Protein AF-A0A2D7JSD3-F1 (afdb_monomer)

Structure (mmCIF, N/CA/C/O backbone):
data_AF-A0A2D7JSD3-F1
#
_entry.id   AF-A0A2D7JSD3-F1
#
loop_
_atom_site.group_PDB
_atom_site.id
_atom_site.type_symbol
_atom_site.label_atom_id
_atom_site.label_alt_id
_atom_site.label_comp_id
_atom_site.label_asym_id
_atom_site.label_entity_id
_atom_site.label_seq_id
_atom_site.pdbx_PDB_ins_code
_atom_site.Cartn_x
_atom_site.Cartn_y
_atom_site.Cartn_z
_atom_site.occupancy
_atom_site.B_iso_or_equiv
_atom_site.auth_seq_id
_atom_site.auth_comp_id
_atom_site.auth_asym_id
_atom_site.auth_atom_id
_atom_site.pdbx_PDB_model_num
ATOM 1 N N . MET A 1 1 ? -10.034 17.250 -8.453 1.00 43.53 1 MET A N 1
ATOM 2 C CA . MET A 1 1 ? -9.186 16.052 -8.281 1.00 43.53 1 MET A CA 1
ATOM 3 C C . MET A 1 1 ? -8.333 15.918 -9.531 1.00 43.53 1 MET A C 1
ATOM 5 O O . MET A 1 1 ? -8.899 15.863 -10.612 1.00 43.53 1 MET A O 1
ATOM 9 N N . LEU A 1 2 ? -7.003 15.992 -9.414 1.00 43.66 2 LEU A N 1
ATOM 10 C CA . LEU A 1 2 ? -6.105 15.757 -10.551 1.00 43.66 2 LEU A CA 1
ATOM 11 C C . LEU A 1 2 ? -6.307 14.322 -11.039 1.00 43.66 2 LEU A C 1
ATOM 13 O O . LEU A 1 2 ? -6.294 13.400 -10.224 1.00 43.66 2 LEU A O 1
ATOM 17 N N . ASN A 1 3 ? -6.520 14.147 -12.343 1.00 60.91 3 ASN A N 1
ATOM 18 C CA . ASN A 1 3 ? -6.671 12.826 -12.935 1.00 60.91 3 ASN A CA 1
ATOM 19 C C . ASN A 1 3 ? -5.301 12.133 -12.919 1.00 60.91 3 ASN A C 1
ATOM 21 O O . ASN A 1 3 ? -4.476 12.339 -13.808 1.00 60.91 3 ASN A O 1
ATOM 25 N N . LYS A 1 4 ? -5.021 11.392 -11.840 1.00 58.91 4 LYS A N 1
ATOM 26 C CA . LYS A 1 4 ? -3.715 10.769 -11.573 1.00 58.91 4 LYS A CA 1
ATOM 27 C C . LYS A 1 4 ? -3.280 9.836 -12.713 1.00 58.91 4 LYS A C 1
ATOM 29 O O . LYS A 1 4 ? -2.088 9.745 -12.991 1.00 58.91 4 LYS A O 1
ATOM 34 N N . SER A 1 5 ? -4.234 9.222 -13.417 1.00 58.22 5 SER A N 1
ATOM 35 C CA . SER A 1 5 ? -3.979 8.368 -14.585 1.00 58.22 5 SER A CA 1
ATOM 36 C C . SER A 1 5 ? -3.452 9.142 -15.800 1.00 58.22 5 SER A C 1
ATOM 38 O O . SER A 1 5 ? -2.608 8.629 -16.531 1.00 58.22 5 SER A O 1
ATOM 40 N N . ALA A 1 6 ? -3.875 10.396 -15.991 1.00 63.81 6 ALA A N 1
ATOM 41 C CA . ALA A 1 6 ? -3.411 11.231 -17.099 1.00 63.81 6 ALA A CA 1
ATOM 42 C C . ALA A 1 6 ? -1.939 11.636 -16.922 1.00 63.81 6 ALA A C 1
ATOM 44 O O . ALA A 1 6 ? -1.141 11.475 -17.842 1.00 63.81 6 ALA A O 1
ATOM 45 N N . LEU A 1 7 ? -1.559 12.058 -15.710 1.00 64.38 7 LEU A N 1
ATOM 46 C CA . LEU A 1 7 ? -0.163 12.372 -15.368 1.00 64.38 7 LEU A CA 1
ATOM 47 C C . LEU A 1 7 ? 0.757 11.154 -15.513 1.00 64.38 7 LEU A C 1
ATOM 49 O O . LEU A 1 7 ? 1.902 11.275 -15.943 1.00 64.38 7 LEU A O 1
ATOM 53 N N . PHE A 1 8 ? 0.245 9.972 -15.167 1.00 63.69 8 PHE A N 1
ATOM 54 C CA . PHE A 1 8 ? 0.965 8.716 -15.331 1.00 63.69 8 PHE A CA 1
ATOM 55 C C . PHE A 1 8 ? 1.190 8.392 -16.814 1.00 63.69 8 PHE A C 1
ATOM 57 O O . PHE A 1 8 ? 2.322 8.135 -17.217 1.00 63.69 8 PHE A O 1
ATOM 64 N N . SER A 1 9 ? 0.143 8.459 -17.643 1.00 65.44 9 SER A N 1
ATOM 65 C CA . SER A 1 9 ? 0.249 8.213 -19.090 1.00 65.44 9 SER A CA 1
ATOM 66 C C . SER A 1 9 ? 1.252 9.163 -19.757 1.00 65.44 9 SER A C 1
ATOM 68 O O . SER A 1 9 ? 2.073 8.726 -20.566 1.00 65.44 9 SER A O 1
ATOM 70 N N . GLU A 1 10 ? 1.249 10.445 -19.378 1.00 71.19 10 GLU A N 1
ATOM 71 C CA . GLU A 1 10 ? 2.191 11.440 -19.906 1.00 71.19 10 GLU A CA 1
ATOM 72 C C . GLU A 1 10 ? 3.646 11.135 -19.530 1.00 71.19 10 GLU A C 1
ATOM 74 O O . GLU A 1 10 ? 4.505 11.122 -20.414 1.00 71.19 10 GLU A O 1
ATOM 79 N N . TYR A 1 11 ? 3.924 10.800 -18.264 1.00 70.88 11 TYR A N 1
ATOM 80 C CA . TYR A 1 11 ? 5.277 10.458 -17.810 1.00 70.88 11 TYR A CA 1
ATOM 81 C C . TYR A 1 11 ? 5.876 9.286 -18.604 1.00 70.88 11 TYR A C 1
ATOM 83 O O . TYR A 1 11 ? 7.005 9.367 -19.096 1.00 70.88 11 TYR A O 1
ATOM 91 N N . PHE A 1 12 ? 5.102 8.215 -18.800 1.00 68.81 12 PHE A N 1
ATOM 92 C CA . PHE A 1 12 ? 5.558 7.049 -19.561 1.00 68.81 12 PHE A CA 1
ATOM 93 C C . PHE A 1 12 ? 5.738 7.337 -21.048 1.00 68.81 12 PHE A C 1
ATOM 95 O O . PHE A 1 12 ? 6.718 6.881 -21.647 1.00 68.81 12 PHE A O 1
ATOM 102 N N . LYS A 1 13 ? 4.827 8.113 -21.646 1.00 69.94 13 LYS A N 1
ATOM 103 C CA . LYS A 1 13 ? 4.928 8.517 -23.054 1.00 69.94 13 LYS A CA 1
ATOM 104 C C . LYS A 1 13 ? 6.190 9.348 -23.295 1.00 69.94 13 LYS A C 1
ATOM 106 O O . LYS A 1 13 ? 6.911 9.091 -24.264 1.00 69.94 13 LYS A O 1
ATOM 111 N N . GLU A 1 14 ? 6.508 10.289 -22.407 1.00 75.94 14 GLU A N 1
ATOM 112 C CA . GLU A 1 14 ? 7.719 11.107 -22.510 1.00 75.94 14 GLU A CA 1
ATOM 113 C C . GLU A 1 14 ? 9.000 10.293 -22.291 1.00 75.94 14 GLU A C 1
ATOM 115 O O . GLU A 1 14 ? 9.934 10.371 -23.098 1.00 75.94 14 GLU A O 1
ATOM 120 N N . GLU A 1 15 ? 9.048 9.459 -21.251 1.00 73.50 15 GLU A N 1
ATOM 121 C CA . GLU A 1 15 ? 10.238 8.669 -20.928 1.00 73.50 15 GLU A CA 1
ATOM 122 C C . GLU A 1 15 ? 10.545 7.623 -22.016 1.00 73.50 15 GLU A C 1
ATOM 124 O O . GLU A 1 15 ? 11.700 7.461 -22.440 1.00 73.50 15 GLU A O 1
ATOM 129 N N . TYR A 1 16 ? 9.509 6.976 -22.562 1.00 70.88 16 TYR A N 1
ATOM 130 C CA . TYR A 1 16 ? 9.648 6.076 -23.706 1.00 70.88 16 TYR A CA 1
ATOM 131 C C . TYR A 1 16 ? 10.146 6.820 -24.947 1.00 70.88 16 TYR A C 1
ATOM 133 O O . TYR A 1 16 ? 11.064 6.345 -25.626 1.00 70.88 16 TYR A O 1
ATOM 141 N N . ALA A 1 17 ? 9.589 7.998 -25.243 1.00 76.31 17 ALA A N 1
ATOM 142 C CA . ALA A 1 17 ? 9.997 8.791 -26.395 1.00 76.31 17 ALA A CA 1
ATOM 143 C C . ALA A 1 17 ? 11.479 9.184 -26.313 1.00 76.31 17 ALA A C 1
ATOM 145 O O . ALA A 1 17 ? 12.204 9.059 -27.306 1.00 76.31 17 ALA A O 1
ATOM 146 N N . VAL A 1 18 ? 11.966 9.586 -25.136 1.00 78.81 18 VAL A N 1
ATOM 147 C CA . VAL A 1 18 ? 13.380 9.931 -24.922 1.00 78.81 18 VAL A CA 1
ATOM 148 C C . VAL A 1 18 ? 14.283 8.711 -25.123 1.00 78.81 18 VAL A C 1
ATOM 150 O O . VAL A 1 18 ? 15.229 8.771 -25.917 1.00 78.81 18 VAL A O 1
ATOM 153 N N . LEU A 1 19 ? 13.966 7.577 -24.490 1.00 77.25 19 LEU A N 1
ATOM 154 C CA . LEU A 1 19 ? 14.750 6.340 -24.609 1.00 77.25 19 LEU A CA 1
ATOM 155 C C . LEU A 1 19 ? 14.738 5.761 -26.033 1.00 77.25 19 LEU A C 1
ATOM 157 O O . LEU A 1 19 ? 15.740 5.194 -26.483 1.00 77.25 19 LEU A O 1
ATOM 161 N N . SER A 1 20 ? 13.619 5.901 -26.743 1.00 78.62 20 SER A N 1
ATOM 162 C CA . SER A 1 20 ? 13.437 5.500 -28.140 1.00 78.62 20 SER A CA 1
ATOM 163 C C . SER A 1 20 ? 14.275 6.360 -29.087 1.00 78.62 20 SER A C 1
ATOM 165 O O . SER A 1 20 ? 15.010 5.825 -29.922 1.00 78.62 20 SER A O 1
ATOM 167 N N . ARG A 1 21 ? 14.241 7.689 -28.922 1.00 83.69 21 ARG A N 1
ATOM 168 C CA . ARG A 1 21 ? 15.051 8.631 -29.715 1.00 83.69 21 ARG A CA 1
ATOM 169 C C . ARG A 1 21 ? 16.542 8.391 -29.503 1.00 83.69 21 ARG A C 1
ATOM 171 O O . ARG A 1 21 ? 17.277 8.300 -30.483 1.00 83.69 21 ARG A O 1
ATOM 178 N N . TRP A 1 22 ? 16.965 8.186 -28.255 1.00 80.94 22 TRP A N 1
ATOM 179 C CA . TRP A 1 22 ? 18.345 7.824 -27.923 1.00 80.94 22 TRP A CA 1
ATOM 180 C C . TRP A 1 22 ? 18.776 6.502 -28.562 1.00 80.94 22 TRP A C 1
ATOM 182 O O . TRP A 1 22 ? 19.843 6.445 -29.165 1.00 80.94 22 TRP A O 1
ATOM 192 N N . LYS A 1 23 ? 17.935 5.456 -28.515 1.00 81.88 23 LYS A N 1
ATOM 193 C CA . LYS A 1 23 ? 18.219 4.166 -29.173 1.00 81.88 23 LYS A CA 1
ATOM 194 C C . LYS A 1 23 ? 18.452 4.337 -30.670 1.00 81.88 23 LYS A C 1
ATOM 196 O O . LY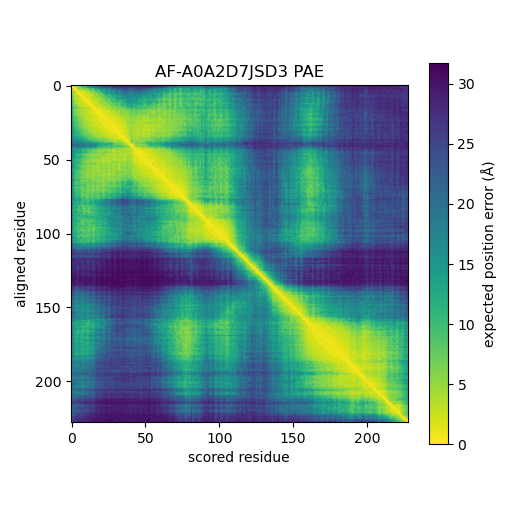S A 1 23 ? 19.433 3.830 -31.201 1.00 81.88 23 LYS A O 1
ATOM 201 N N . LYS A 1 24 ? 17.539 5.037 -31.349 1.00 86.25 24 LYS A N 1
ATOM 202 C CA . LYS A 1 24 ? 17.618 5.258 -32.798 1.00 86.25 24 LYS A CA 1
ATOM 203 C C . LYS A 1 24 ? 18.876 6.048 -33.155 1.00 86.25 24 LYS A C 1
ATOM 205 O O . LYS A 1 24 ? 19.604 5.635 -34.050 1.00 86.25 24 LYS A O 1
ATOM 210 N N . ALA A 1 25 ? 19.170 7.117 -32.413 1.00 85.75 25 ALA A N 1
ATOM 211 C CA . ALA A 1 25 ? 20.371 7.921 -32.616 1.00 85.75 25 ALA A CA 1
ATOM 212 C C . ALA A 1 25 ? 21.655 7.097 -32.435 1.00 85.75 25 ALA A C 1
ATOM 214 O O . ALA A 1 25 ? 22.537 7.159 -33.288 1.00 85.75 25 ALA A O 1
ATOM 215 N N . ASN A 1 26 ? 21.737 6.280 -31.381 1.00 85.56 26 ASN A N 1
ATOM 216 C CA . ASN A 1 26 ? 22.929 5.484 -31.085 1.00 85.56 26 ASN A CA 1
ATOM 217 C C . ASN A 1 26 ? 23.151 4.357 -32.113 1.00 85.56 26 ASN A C 1
ATOM 219 O O . ASN A 1 26 ? 24.283 4.105 -32.512 1.00 85.56 26 ASN A O 1
ATOM 223 N N . ILE A 1 27 ? 22.074 3.734 -32.616 1.00 86.81 27 ILE A N 1
ATOM 224 C CA . ILE A 1 27 ? 22.143 2.744 -33.708 1.00 86.81 27 ILE A CA 1
ATOM 225 C C . ILE A 1 27 ? 22.651 3.391 -35.002 1.00 86.81 27 ILE A C 1
ATOM 227 O O . ILE A 1 27 ? 23.536 2.841 -35.654 1.00 86.81 27 ILE A O 1
ATOM 231 N N . ILE A 1 28 ? 22.129 4.567 -35.365 1.00 89.00 28 ILE A N 1
ATOM 232 C CA . ILE A 1 28 ? 22.564 5.297 -36.566 1.00 89.00 28 ILE A CA 1
ATOM 233 C C . ILE A 1 28 ? 24.050 5.674 -36.457 1.00 89.00 28 ILE A C 1
ATOM 235 O O . ILE A 1 28 ? 24.810 5.489 -37.408 1.00 89.00 28 ILE A O 1
ATOM 239 N N . LEU A 1 29 ? 24.482 6.143 -35.284 1.00 85.94 29 LEU A N 1
ATOM 240 C CA . LEU A 1 29 ? 25.879 6.475 -34.997 1.00 85.94 29 LEU A CA 1
ATOM 241 C C . LEU A 1 29 ? 26.802 5.253 -35.083 1.00 85.94 29 LEU A C 1
ATOM 243 O O . LEU A 1 29 ? 27.862 5.331 -35.702 1.00 85.94 29 LEU A O 1
ATOM 247 N N . ALA A 1 30 ? 26.387 4.115 -34.524 1.00 85.06 30 ALA A N 1
ATOM 248 C CA . ALA A 1 30 ? 27.149 2.872 -34.594 1.00 85.06 30 ALA A CA 1
ATOM 249 C C . ALA A 1 30 ? 27.321 2.392 -36.044 1.00 85.06 30 ALA A C 1
ATOM 251 O O . ALA A 1 30 ? 28.435 2.073 -36.453 1.00 85.06 30 ALA A O 1
ATOM 252 N N . ILE A 1 31 ? 26.253 2.414 -36.850 1.00 87.38 31 ILE A N 1
ATOM 253 C CA . ILE A 1 31 ? 26.310 2.039 -38.274 1.00 87.38 31 ILE A CA 1
ATOM 254 C C . ILE A 1 31 ? 27.248 2.976 -39.053 1.00 87.38 31 ILE A C 1
ATOM 256 O O . ILE A 1 31 ? 28.038 2.511 -39.877 1.00 87.38 31 ILE A O 1
ATOM 260 N N . SER A 1 32 ? 27.205 4.281 -38.765 1.00 85.19 32 SER A N 1
ATOM 261 C CA . SER A 1 32 ? 28.095 5.277 -39.375 1.00 85.19 32 SER A CA 1
ATOM 262 C C . SER A 1 32 ? 29.572 4.985 -39.083 1.00 85.19 32 SER A C 1
ATOM 264 O O . SER A 1 32 ? 30.390 4.924 -40.001 1.00 85.19 32 SER A O 1
ATOM 266 N N . PHE A 1 33 ? 29.920 4.708 -37.822 1.00 84.06 33 PHE A N 1
ATOM 267 C CA . PHE A 1 33 ? 31.307 4.424 -37.444 1.00 84.06 33 PHE A CA 1
ATOM 268 C C . PHE A 1 33 ? 31.813 3.063 -37.927 1.00 84.06 33 PHE A C 1
ATOM 270 O O . PHE A 1 33 ? 32.978 2.956 -38.308 1.00 84.06 33 PHE A O 1
ATOM 277 N N . VAL A 1 34 ? 30.949 2.047 -37.993 1.00 83.75 34 VAL A N 1
ATOM 278 C CA . VAL A 1 34 ? 31.284 0.760 -38.627 1.00 83.75 34 VAL A CA 1
ATOM 279 C C . VAL A 1 34 ? 31.565 0.950 -40.119 1.00 83.75 34 VAL A C 1
ATOM 281 O O . VAL A 1 34 ? 32.524 0.387 -40.638 1.00 83.75 34 VAL A O 1
ATOM 284 N N . SER A 1 35 ? 30.788 1.796 -40.800 1.00 82.62 35 SER A N 1
ATOM 285 C CA . SER A 1 35 ? 31.007 2.110 -42.218 1.00 82.62 35 SER A CA 1
ATOM 286 C C . SER A 1 35 ? 32.315 2.882 -42.439 1.00 82.62 35 SER A C 1
ATOM 288 O O . SER A 1 35 ? 33.038 2.613 -43.395 1.00 82.62 35 SER A O 1
ATOM 290 N N . ALA A 1 36 ? 32.668 3.796 -41.529 1.00 78.62 36 ALA A N 1
ATOM 291 C CA . ALA A 1 36 ? 33.940 4.521 -41.565 1.00 78.62 36 ALA A CA 1
ATOM 292 C C . ALA A 1 36 ? 35.162 3.610 -41.330 1.00 78.62 36 ALA A C 1
ATOM 294 O O . ALA A 1 36 ? 36.223 3.869 -41.893 1.00 78.62 36 ALA A O 1
ATOM 295 N N . ALA A 1 37 ? 35.016 2.523 -40.563 1.00 76.69 37 ALA A N 1
ATOM 296 C CA . ALA A 1 37 ? 36.084 1.545 -40.320 1.00 76.69 37 ALA A CA 1
ATOM 297 C C . ALA A 1 37 ? 36.508 0.764 -41.580 1.00 76.69 37 ALA A C 1
ATOM 299 O O . ALA A 1 37 ? 37.582 0.169 -41.607 1.00 76.69 37 ALA A O 1
ATOM 300 N N . ILE A 1 38 ? 35.679 0.762 -42.630 1.00 80.00 38 ILE A N 1
ATOM 301 C CA . ILE A 1 38 ? 35.995 0.120 -43.916 1.00 80.00 38 ILE A CA 1
ATOM 302 C C . ILE A 1 38 ? 37.091 0.908 -44.659 1.00 80.00 38 ILE A C 1
ATOM 304 O O . ILE A 1 38 ? 37.872 0.335 -45.420 1.00 80.00 38 ILE A O 1
ATOM 308 N N . PHE A 1 39 ? 37.203 2.217 -44.409 1.00 81.19 39 PHE A N 1
ATOM 309 C CA . PHE A 1 39 ? 38.233 3.071 -44.990 1.00 81.19 39 PHE A CA 1
ATOM 310 C C . PHE A 1 39 ? 39.474 3.095 -44.085 1.00 81.19 39 PHE A C 1
ATOM 312 O O . PHE A 1 39 ? 39.477 3.730 -43.033 1.00 81.19 39 PHE A O 1
ATOM 319 N N . GLN A 1 40 ? 40.561 2.440 -44.517 1.00 67.00 40 GLN A N 1
ATOM 320 C CA . GLN A 1 40 ? 41.807 2.276 -43.740 1.00 67.00 40 GLN A CA 1
ATOM 321 C C . GLN A 1 40 ? 42.406 3.583 -43.184 1.00 67.00 40 GLN A C 1
ATOM 323 O O . GLN A 1 40 ? 43.082 3.559 -42.156 1.00 67.00 40 GLN A O 1
ATOM 328 N N . SER A 1 41 ? 42.151 4.727 -43.823 1.00 74.94 41 SER A N 1
ATOM 329 C CA . SER A 1 41 ? 42.609 6.046 -43.369 1.00 74.94 41 SER A CA 1
ATOM 330 C C . SER A 1 41 ? 41.862 6.582 -42.139 1.00 74.94 41 SER A C 1
ATOM 332 O O . SER A 1 41 ? 42.331 7.529 -41.512 1.00 74.94 41 SER A O 1
ATOM 334 N N . MET A 1 42 ? 40.720 5.992 -41.770 1.00 74.44 42 MET A N 1
ATOM 335 C CA . MET A 1 42 ? 39.814 6.497 -40.729 1.00 74.44 42 MET A CA 1
ATOM 336 C C . MET A 1 42 ? 39.697 5.580 -39.500 1.00 74.44 42 MET A C 1
ATOM 338 O O . MET A 1 42 ? 38.851 5.813 -38.635 1.00 74.44 42 MET A O 1
ATOM 342 N N . ASN A 1 43 ? 40.575 4.580 -39.365 1.00 78.31 43 ASN A N 1
ATOM 343 C CA . ASN A 1 43 ? 40.510 3.573 -38.296 1.00 78.31 43 ASN A CA 1
ATOM 344 C C . ASN A 1 43 ? 40.487 4.165 -36.873 1.00 78.31 43 ASN A C 1
ATOM 346 O O . ASN A 1 43 ? 39.704 3.716 -36.041 1.00 78.31 43 ASN A O 1
ATOM 350 N N . LEU A 1 44 ? 41.289 5.199 -36.583 1.00 82.38 44 LEU A N 1
ATOM 351 C CA . LEU A 1 44 ? 41.302 5.831 -35.252 1.00 82.38 44 LEU A CA 1
ATOM 352 C C . LEU A 1 44 ? 39.972 6.522 -34.921 1.00 82.38 44 LEU A C 1
ATOM 354 O O . LEU A 1 44 ? 39.470 6.400 -33.805 1.00 82.38 44 LEU A O 1
ATOM 358 N N . VAL A 1 45 ? 39.376 7.207 -35.899 1.00 83.44 45 VAL A N 1
ATOM 359 C CA . VAL A 1 45 ? 38.081 7.885 -35.739 1.00 83.44 45 VAL A CA 1
ATOM 360 C C . VAL A 1 45 ? 36.965 6.860 -35.537 1.00 83.44 45 VAL A C 1
ATOM 362 O O . VAL A 1 45 ? 36.111 7.046 -34.672 1.00 83.44 45 VAL A O 1
ATOM 365 N N . ALA A 1 46 ? 37.006 5.749 -36.277 1.00 81.06 46 ALA A N 1
ATOM 366 C CA . ALA A 1 46 ? 36.041 4.665 -36.138 1.00 81.06 46 ALA A CA 1
ATOM 367 C C . ALA A 1 46 ? 36.112 3.977 -34.762 1.00 81.06 46 ALA A C 1
ATOM 369 O O . ALA A 1 46 ? 35.074 3.733 -34.146 1.00 81.06 46 ALA A O 1
ATOM 370 N N . VAL A 1 47 ? 37.319 3.722 -34.238 1.00 84.12 47 VAL A N 1
ATOM 371 C CA . VAL A 1 47 ? 37.510 3.120 -32.905 1.00 84.12 47 VAL A CA 1
ATOM 372 C C . VAL A 1 47 ? 37.005 4.047 -31.795 1.00 84.12 47 VAL A C 1
ATOM 374 O O . VAL A 1 47 ? 36.270 3.601 -30.915 1.00 84.12 47 VAL A O 1
ATOM 377 N N . ILE A 1 48 ? 37.338 5.342 -31.849 1.00 86.38 48 ILE A N 1
ATOM 378 C CA . ILE A 1 48 ? 36.853 6.332 -30.871 1.00 86.38 48 ILE A CA 1
ATOM 379 C C . ILE A 1 48 ? 35.324 6.444 -30.933 1.00 86.38 48 ILE A C 1
ATOM 381 O O . ILE A 1 48 ? 34.659 6.466 -29.897 1.00 86.38 48 ILE A O 1
ATOM 385 N N . GLY A 1 49 ? 34.755 6.459 -32.139 1.00 85.06 49 GLY A N 1
ATOM 386 C CA . GLY A 1 49 ? 33.313 6.491 -32.349 1.00 85.06 49 GLY A CA 1
ATOM 387 C C . GLY A 1 49 ? 32.586 5.280 -31.763 1.00 85.06 49 GLY A C 1
ATOM 388 O O . GLY A 1 49 ? 31.590 5.438 -31.056 1.00 85.06 49 GLY A O 1
ATOM 389 N N . LEU A 1 50 ? 33.118 4.073 -31.972 1.00 83.19 50 LEU A N 1
ATOM 390 C CA . LEU A 1 50 ? 32.573 2.852 -31.376 1.00 83.19 50 LEU A CA 1
ATOM 391 C C . LEU A 1 50 ? 32.632 2.882 -29.842 1.00 83.19 50 LEU A C 1
ATOM 393 O O . LEU A 1 50 ? 31.639 2.548 -29.192 1.00 83.19 50 LEU A O 1
ATOM 397 N N . LEU A 1 51 ? 33.732 3.360 -29.250 1.00 86.88 51 LEU A N 1
ATOM 398 C CA . LEU A 1 51 ? 33.834 3.532 -27.795 1.00 86.88 51 LEU A CA 1
ATOM 399 C C . LEU A 1 51 ? 32.788 4.517 -27.252 1.00 86.88 51 LEU A C 1
ATOM 401 O O . LEU A 1 51 ? 32.162 4.235 -26.229 1.00 86.88 51 LEU A O 1
ATOM 405 N N . LEU A 1 52 ? 32.537 5.628 -27.953 1.00 86.88 52 LEU A N 1
ATOM 406 C CA . LEU A 1 52 ? 31.497 6.594 -27.582 1.00 86.88 52 LEU A CA 1
ATOM 407 C C . LEU A 1 52 ? 30.090 5.982 -27.645 1.00 86.88 52 LEU A C 1
ATOM 409 O O . LEU A 1 52 ? 29.299 6.186 -26.724 1.00 86.88 52 LEU A O 1
ATOM 413 N N . THR A 1 53 ? 29.782 5.181 -28.672 1.00 86.12 53 THR A N 1
ATOM 414 C CA . THR A 1 53 ? 28.482 4.483 -28.755 1.00 86.12 53 THR A CA 1
ATOM 415 C C . THR A 1 53 ? 28.304 3.444 -27.645 1.00 86.12 53 THR A C 1
ATOM 417 O O . THR A 1 53 ? 27.221 3.347 -27.057 1.00 86.12 53 THR A O 1
ATOM 420 N N . GLY A 1 54 ? 29.377 2.724 -27.291 1.00 84.38 54 GLY A N 1
ATOM 421 C CA . GLY A 1 54 ? 29.396 1.784 -26.171 1.00 84.38 54 GLY A CA 1
ATOM 422 C C . GLY A 1 54 ? 29.189 2.477 -24.823 1.00 84.38 54 GLY A C 1
ATOM 423 O O . GLY A 1 54 ? 28.392 2.017 -24.003 1.00 84.38 54 GLY A O 1
ATOM 424 N N . PHE A 1 55 ? 29.831 3.630 -24.616 1.00 87.00 55 PHE A N 1
ATOM 425 C CA . PHE A 1 55 ? 29.616 4.463 -23.433 1.00 87.00 55 PHE A CA 1
ATOM 426 C C . PHE A 1 55 ? 28.174 4.994 -23.364 1.00 87.00 55 PHE A C 1
ATOM 428 O O . PHE A 1 55 ? 27.552 4.960 -22.301 1.00 87.00 55 PHE A O 1
ATOM 435 N N . GLY A 1 56 ? 27.602 5.399 -24.503 1.00 85.19 56 GLY A N 1
ATOM 436 C CA . GLY A 1 56 ? 26.197 5.795 -24.615 1.00 85.19 56 GLY A CA 1
ATOM 437 C C . GLY A 1 56 ? 25.222 4.676 -24.227 1.00 85.19 56 GLY A C 1
ATOM 438 O O . GLY A 1 56 ? 24.290 4.915 -23.458 1.00 85.19 56 GLY A O 1
ATOM 439 N N . GLU A 1 57 ? 25.459 3.437 -24.675 1.00 83.38 57 GLU A N 1
ATOM 440 C CA . GLU A 1 57 ? 24.641 2.281 -24.268 1.00 83.38 57 GLU A CA 1
ATOM 441 C C . GLU A 1 57 ? 24.787 1.960 -22.776 1.00 83.38 57 GLU A C 1
ATOM 443 O O . GLU A 1 57 ? 23.796 1.648 -22.112 1.00 83.38 57 GLU A O 1
ATOM 448 N N . MET A 1 58 ? 25.994 2.069 -22.217 1.00 86.19 58 MET A N 1
ATOM 449 C CA . MET A 1 58 ? 26.211 1.892 -20.780 1.00 86.19 58 MET A CA 1
ATOM 450 C C . MET A 1 58 ? 25.427 2.931 -19.969 1.00 86.19 58 MET A C 1
ATOM 452 O O . MET A 1 58 ? 24.755 2.584 -18.993 1.00 86.19 58 MET A O 1
ATOM 456 N N . TRP A 1 59 ? 25.455 4.195 -20.393 1.00 84.50 59 TRP A N 1
ATOM 457 C CA . TRP A 1 59 ? 24.734 5.261 -19.706 1.00 84.50 59 TRP A CA 1
ATOM 458 C C . TRP A 1 59 ? 23.218 5.078 -19.803 1.00 84.50 59 TRP A C 1
ATOM 460 O O . TRP A 1 59 ? 22.506 5.225 -18.808 1.00 84.50 59 TRP A O 1
ATOM 470 N N . ARG A 1 60 ? 22.729 4.635 -20.964 1.00 82.19 60 ARG A N 1
ATOM 471 C CA . ARG A 1 60 ? 21.325 4.281 -21.179 1.00 82.19 60 ARG A CA 1
ATOM 472 C C . ARG A 1 60 ? 20.868 3.114 -20.303 1.00 82.19 60 ARG A C 1
ATOM 474 O O . ARG A 1 60 ? 19.779 3.179 -19.737 1.00 82.19 60 ARG A O 1
ATOM 481 N N . ARG A 1 61 ? 21.681 2.058 -20.168 1.00 82.00 61 ARG A N 1
ATOM 482 C CA . ARG A 1 61 ? 21.391 0.926 -19.266 1.00 82.00 61 ARG A CA 1
ATOM 483 C C . ARG A 1 61 ? 21.276 1.392 -17.819 1.00 82.00 61 ARG A C 1
ATOM 485 O O . ARG A 1 61 ? 20.318 1.024 -17.146 1.00 82.00 61 ARG A O 1
ATOM 492 N N . LYS A 1 62 ? 22.204 2.245 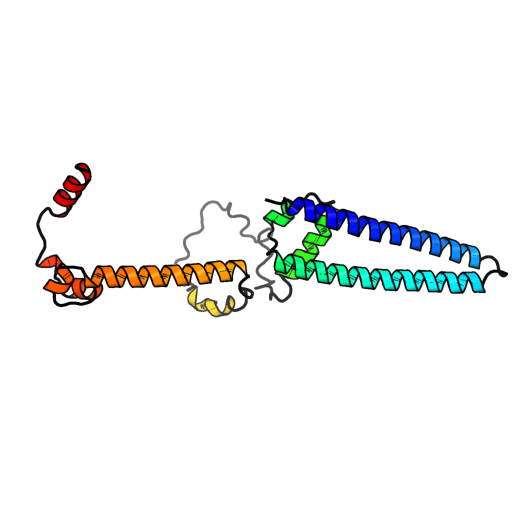-17.374 1.00 84.94 62 LYS A N 1
ATOM 493 C CA . LYS A 1 62 ? 22.160 2.837 -16.033 1.00 84.94 62 LYS A CA 1
ATOM 494 C C . LYS A 1 62 ? 20.893 3.668 -15.833 1.00 84.94 62 LYS A C 1
ATOM 496 O O . LYS A 1 62 ? 20.198 3.467 -14.848 1.00 84.94 62 LYS A O 1
ATOM 501 N N . HIS A 1 63 ? 20.559 4.537 -16.788 1.00 81.75 63 HIS A N 1
ATOM 502 C CA . HIS A 1 63 ? 19.348 5.354 -16.720 1.00 81.75 63 HIS A CA 1
ATOM 503 C C . HIS A 1 63 ? 18.082 4.494 -16.643 1.00 81.75 63 HIS A C 1
ATOM 505 O O . HIS A 1 63 ? 17.247 4.727 -15.778 1.00 81.75 63 HIS A O 1
ATOM 511 N N . ARG A 1 64 ? 17.994 3.435 -17.461 1.00 77.19 64 ARG A N 1
ATOM 512 C CA . ARG A 1 64 ? 16.886 2.471 -17.420 1.00 77.19 64 ARG A CA 1
ATOM 513 C C . ARG A 1 64 ? 16.754 1.799 -16.050 1.00 77.19 64 ARG A C 1
ATOM 515 O O . ARG A 1 64 ? 15.641 1.713 -15.550 1.00 77.19 64 ARG A O 1
ATOM 522 N N . SER A 1 65 ? 17.862 1.374 -15.442 1.00 75.75 65 SER A N 1
ATOM 523 C CA . SER A 1 65 ? 17.858 0.790 -14.090 1.00 75.75 65 SER A CA 1
ATOM 524 C C . SER A 1 65 ? 17.323 1.780 -13.055 1.00 75.75 65 SER A C 1
ATOM 526 O O . SER A 1 65 ? 16.437 1.453 -12.275 1.00 75.75 65 SER A O 1
ATOM 528 N N . THR A 1 66 ? 17.803 3.025 -13.087 1.00 77.56 66 THR A N 1
ATOM 529 C CA . THR A 1 66 ? 17.361 4.067 -12.150 1.00 77.56 66 THR A CA 1
ATOM 530 C C . THR A 1 66 ? 15.894 4.455 -12.356 1.00 77.56 66 THR A C 1
ATOM 532 O O . THR A 1 66 ? 15.213 4.821 -11.401 1.00 77.56 66 THR A O 1
ATOM 535 N N . SER A 1 67 ? 15.387 4.412 -13.588 1.00 74.69 67 SER A N 1
ATOM 536 C CA . SER A 1 67 ? 13.962 4.619 -13.867 1.00 74.69 67 SER A CA 1
ATOM 537 C C . SER A 1 67 ? 13.109 3.452 -13.375 1.00 74.69 67 SER A C 1
ATOM 539 O O . SER A 1 67 ? 12.063 3.684 -12.784 1.00 74.69 67 SER A O 1
ATOM 541 N N . GLN A 1 68 ? 13.578 2.207 -13.519 1.00 73.50 68 GLN A N 1
ATOM 542 C CA . GLN A 1 68 ? 12.893 1.031 -12.967 1.00 73.50 68 GLN A CA 1
ATOM 543 C C . GLN A 1 68 ? 12.814 1.079 -11.438 1.00 73.50 68 GLN A C 1
ATOM 545 O O . GLN A 1 68 ? 11.748 0.846 -10.881 1.00 73.50 68 GLN A O 1
ATOM 550 N N . GLU A 1 69 ? 13.900 1.443 -10.755 1.00 75.31 69 GLU A N 1
ATOM 551 C CA . GLU A 1 69 ? 13.895 1.615 -9.296 1.00 75.31 69 GLU A CA 1
ATOM 552 C C . GLU A 1 69 ? 12.926 2.712 -8.842 1.00 75.31 69 GLU A C 1
ATOM 554 O O . GLU A 1 69 ? 12.219 2.548 -7.849 1.00 75.31 69 GLU A O 1
ATOM 559 N N . ARG A 1 70 ? 12.876 3.834 -9.570 1.00 76.31 70 ARG A N 1
ATOM 560 C CA .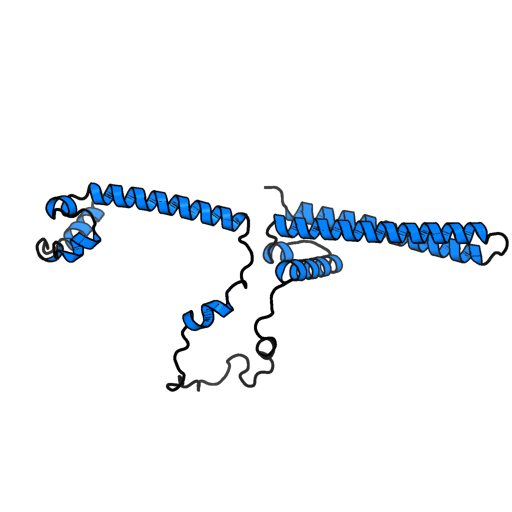 ARG A 1 70 ? 11.929 4.919 -9.285 1.00 76.31 70 ARG A CA 1
ATOM 561 C C . ARG A 1 70 ? 10.489 4.489 -9.520 1.00 76.31 70 ARG A C 1
ATOM 563 O O . ARG A 1 70 ? 9.644 4.799 -8.690 1.00 76.31 70 ARG A O 1
ATOM 570 N N . LEU A 1 71 ? 10.231 3.746 -10.594 1.00 74.00 71 LEU A N 1
ATOM 571 C CA . LEU A 1 71 ? 8.915 3.198 -10.885 1.00 74.00 71 LEU A CA 1
ATOM 572 C C . LEU A 1 71 ? 8.456 2.228 -9.794 1.00 74.00 71 LEU A C 1
ATOM 574 O O . LEU A 1 71 ? 7.335 2.349 -9.322 1.00 74.00 71 LEU A O 1
ATOM 578 N N . LEU A 1 72 ? 9.320 1.315 -9.349 1.00 69.50 72 LEU A N 1
ATOM 579 C CA . LEU A 1 72 ? 8.985 0.377 -8.275 1.00 69.50 72 LEU A CA 1
ATOM 580 C C . LEU A 1 72 ? 8.658 1.109 -6.969 1.00 69.50 72 LEU A C 1
ATOM 582 O O . LEU A 1 72 ? 7.614 0.857 -6.381 1.00 69.50 72 LEU A O 1
ATOM 586 N N . LYS A 1 73 ? 9.491 2.079 -6.565 1.00 72.12 73 LYS A N 1
ATOM 587 C CA . LYS A 1 73 ? 9.218 2.920 -5.383 1.00 72.12 73 LYS A CA 1
ATOM 588 C C . LYS A 1 73 ? 7.922 3.719 -5.510 1.00 72.12 73 LYS A C 1
ATOM 590 O O . LYS A 1 73 ? 7.250 3.970 -4.519 1.00 72.12 73 LYS A O 1
ATOM 595 N N . PHE A 1 74 ? 7.589 4.149 -6.720 1.00 69.19 74 PHE A N 1
ATOM 596 C CA . PHE A 1 74 ? 6.379 4.911 -6.984 1.00 69.19 74 PHE A CA 1
ATOM 597 C C . PHE A 1 74 ? 5.119 4.032 -6.960 1.00 69.19 74 PHE A C 1
ATOM 599 O O . PHE A 1 74 ? 4.135 4.427 -6.340 1.00 69.19 74 PHE A O 1
ATOM 606 N N . ILE A 1 75 ? 5.169 2.838 -7.567 1.00 70.31 75 ILE A N 1
ATOM 607 C CA . ILE A 1 75 ? 4.113 1.808 -7.505 1.00 70.31 75 ILE A CA 1
ATOM 608 C C . ILE A 1 75 ? 3.805 1.458 -6.046 1.00 70.31 75 ILE A C 1
ATOM 610 O O . ILE A 1 75 ? 2.640 1.473 -5.656 1.00 70.31 75 ILE A O 1
ATOM 614 N N . ASP A 1 76 ? 4.851 1.231 -5.250 1.00 67.75 76 ASP A N 1
ATOM 615 C CA . ASP A 1 76 ? 4.758 0.969 -3.812 1.00 67.75 76 ASP A CA 1
ATOM 616 C C . ASP A 1 76 ? 4.092 2.141 -3.066 1.00 67.75 76 ASP A C 1
ATOM 618 O O . ASP A 1 76 ? 3.125 1.961 -2.334 1.00 67.75 76 ASP A O 1
ATOM 622 N N . SER A 1 77 ? 4.511 3.381 -3.349 1.00 66.75 77 SER A N 1
ATOM 623 C CA . SER A 1 77 ? 3.962 4.573 -2.682 1.00 66.75 77 SER A CA 1
ATOM 624 C C . SER A 1 77 ? 2.513 4.921 -3.037 1.00 66.75 77 SER A C 1
ATOM 626 O O . SER A 1 77 ? 1.873 5.677 -2.307 1.00 66.75 77 SER A O 1
ATOM 628 N N . ILE A 1 78 ? 2.011 4.447 -4.180 1.00 64.19 78 ILE A N 1
ATOM 629 C CA . ILE A 1 78 ? 0.660 4.763 -4.664 1.00 64.19 78 ILE A CA 1
ATOM 630 C C . ILE A 1 78 ? -0.337 3.657 -4.325 1.00 64.19 78 ILE A C 1
ATOM 632 O O . ILE A 1 78 ? -1.524 3.843 -4.582 1.00 64.19 78 ILE A O 1
ATOM 636 N N . GLU A 1 79 ? 0.118 2.552 -3.722 1.00 66.31 79 GLU A N 1
ATOM 637 C CA . GLU A 1 79 ? -0.711 1.360 -3.498 1.00 66.31 79 GLU A CA 1
ATOM 638 C C . GLU A 1 79 ? -1.449 0.986 -4.782 1.00 66.31 79 GLU A C 1
ATOM 640 O O . GLU A 1 79 ? -2.667 0.828 -4.838 1.00 66.31 79 GLU A O 1
ATOM 645 N N . PHE A 1 80 ? -0.680 0.968 -5.864 1.00 68.19 80 PHE A N 1
ATOM 646 C CA . PHE A 1 80 ? -1.195 0.798 -7.205 1.00 68.19 80 PHE A CA 1
ATOM 647 C C . PHE A 1 80 ? -1.965 -0.527 -7.299 1.00 68.19 80 PHE A C 1
ATOM 649 O O . PHE A 1 80 ? -1.404 -1.572 -6.991 1.00 68.19 80 PHE A O 1
ATOM 656 N N . ASP A 1 81 ? -3.239 -0.492 -7.694 1.00 69.88 81 ASP A N 1
ATOM 657 C CA . ASP A 1 81 ? -4.104 -1.679 -7.739 1.00 69.88 81 ASP A CA 1
ATOM 658 C C . ASP A 1 81 ? -4.436 -2.095 -9.183 1.00 69.88 81 ASP A C 1
ATOM 660 O O . ASP A 1 81 ? -4.252 -1.322 -10.130 1.00 69.88 81 ASP A O 1
ATOM 664 N N . TRP A 1 82 ? -4.945 -3.315 -9.365 1.00 68.19 82 TRP A N 1
ATOM 665 C CA . TRP A 1 82 ? -5.343 -3.875 -10.661 1.00 68.19 82 TRP A CA 1
ATOM 666 C C . TRP A 1 82 ? -6.370 -3.005 -11.398 1.00 68.19 82 TRP A C 1
ATOM 668 O O . TRP A 1 82 ? -6.303 -2.870 -12.623 1.00 68.19 82 TRP A O 1
ATOM 678 N N . ASP A 1 83 ? -7.269 -2.352 -10.662 1.00 69.94 83 ASP A N 1
ATOM 679 C CA . ASP A 1 83 ? -8.241 -1.409 -11.222 1.00 69.94 83 ASP A CA 1
ATOM 680 C C . ASP A 1 83 ? -7.553 -0.167 -11.805 1.00 69.94 83 ASP A C 1
ATOM 682 O O . ASP A 1 83 ? -7.881 0.287 -12.903 1.00 69.94 83 ASP A O 1
ATOM 686 N N . VAL A 1 84 ? -6.523 0.347 -11.125 1.00 72.56 84 VAL A N 1
ATOM 687 C CA . VAL A 1 84 ? -5.724 1.468 -11.636 1.00 72.56 84 VAL A CA 1
ATOM 688 C C . VAL A 1 84 ? -4.915 1.022 -12.853 1.00 72.56 84 VAL A C 1
ATOM 690 O O . VAL A 1 84 ? -4.897 1.744 -13.851 1.00 72.56 84 VAL A O 1
ATOM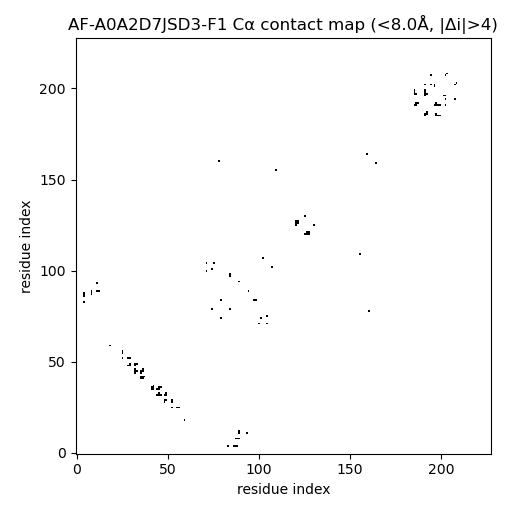 693 N N . LEU A 1 85 ? -4.318 -0.177 -12.812 1.00 73.75 85 LEU A N 1
ATOM 694 C CA . LEU A 1 85 ? -3.556 -0.750 -13.925 1.00 73.75 85 LEU A CA 1
ATOM 695 C C . LEU A 1 85 ? -4.404 -0.896 -15.194 1.00 73.75 85 LEU A C 1
ATOM 697 O O . LEU A 1 85 ? -3.962 -0.510 -16.271 1.00 73.75 85 LEU A O 1
ATOM 701 N N . SER A 1 86 ? -5.623 -1.421 -15.069 1.00 72.06 86 SER A N 1
ATOM 702 C CA . SER A 1 86 ? -6.521 -1.641 -16.209 1.00 72.06 86 SER A CA 1
ATOM 703 C C . SER A 1 86 ? -7.127 -0.348 -16.766 1.00 72.06 86 SER A C 1
ATOM 705 O O . SER A 1 86 ? -7.418 -0.268 -17.957 1.00 72.06 86 SER A O 1
ATOM 707 N N . SER A 1 87 ? -7.274 0.686 -15.930 1.00 75.38 87 SER A N 1
ATOM 708 C CA . SER A 1 87 ? -7.799 1.999 -16.336 1.00 75.38 87 SER A CA 1
ATOM 709 C C . SER A 1 87 ? -6.795 2.881 -17.093 1.00 75.38 87 SER A C 1
ATOM 711 O O . SER A 1 87 ? -7.144 3.969 -17.561 1.00 75.38 87 SER A O 1
ATOM 713 N N . LEU A 1 88 ? -5.536 2.453 -17.184 1.00 73.06 88 LEU A N 1
ATOM 714 C CA . LEU A 1 88 ? -4.462 3.240 -17.770 1.00 73.06 88 LEU A CA 1
ATOM 715 C C . LEU A 1 88 ? -4.456 3.172 -19.297 1.00 73.06 88 LEU A C 1
ATOM 717 O O . LEU A 1 88 ? -4.230 2.123 -19.891 1.00 73.06 88 LEU A O 1
ATOM 721 N N . ASP A 1 89 ? -4.604 4.336 -19.930 1.00 74.62 89 ASP A N 1
ATOM 722 C CA . ASP A 1 89 ? -4.431 4.503 -21.376 1.00 74.62 89 ASP A CA 1
ATOM 723 C C . ASP A 1 89 ? -2.935 4.565 -21.737 1.00 74.62 89 ASP A C 1
ATOM 725 O O . ASP A 1 89 ? -2.318 5.640 -21.822 1.00 74.62 89 ASP A O 1
ATOM 729 N N . VAL A 1 90 ? -2.321 3.389 -21.874 1.00 74.69 90 VAL A N 1
ATOM 730 C CA . VAL A 1 90 ? -0.911 3.205 -22.248 1.00 74.69 90 VAL A CA 1
ATOM 731 C C . VAL A 1 90 ? -0.839 2.204 -23.409 1.00 74.69 90 VAL A C 1
ATOM 733 O O . VAL A 1 90 ? -1.709 1.352 -23.551 1.00 74.69 90 VAL A O 1
ATOM 736 N N . ASP A 1 91 ? 0.190 2.303 -24.252 1.00 77.75 91 ASP A N 1
ATOM 737 C CA . ASP A 1 91 ? 0.416 1.342 -25.335 1.00 77.75 91 ASP A CA 1
ATOM 738 C C . ASP A 1 91 ? 0.630 -0.095 -24.816 1.00 77.75 91 ASP A C 1
ATOM 740 O O . ASP A 1 91 ? 1.155 -0.296 -23.718 1.00 77.75 91 ASP A O 1
ATOM 744 N N . ASP A 1 92 ? 0.283 -1.092 -25.636 1.00 75.00 92 ASP A N 1
ATOM 745 C CA . ASP A 1 92 ? 0.342 -2.518 -25.277 1.00 75.00 92 ASP A CA 1
ATOM 746 C C . ASP A 1 92 ? 1.737 -2.978 -24.804 1.00 75.00 92 ASP A C 1
ATOM 748 O O . ASP A 1 92 ? 1.858 -3.826 -23.915 1.00 75.00 92 ASP A O 1
ATOM 752 N N . GLU A 1 93 ? 2.815 -2.419 -25.370 1.00 73.44 93 GLU A N 1
ATOM 753 C CA . GLU A 1 93 ? 4.189 -2.789 -25.010 1.00 73.44 93 GLU A CA 1
ATOM 754 C C . GLU A 1 93 ? 4.539 -2.281 -23.603 1.00 73.44 93 GLU A C 1
ATOM 756 O O . GLU A 1 93 ? 5.124 -3.006 -22.790 1.00 73.44 93 GLU A O 1
ATOM 761 N N . SER A 1 94 ? 4.176 -1.038 -23.298 1.00 72.19 94 SER A N 1
ATOM 762 C CA . SER A 1 94 ? 4.356 -0.438 -21.976 1.00 72.19 94 SER A CA 1
ATOM 763 C C . SER A 1 94 ? 3.427 -1.054 -20.932 1.00 72.19 94 SER A C 1
ATOM 765 O O . SER A 1 94 ? 3.876 -1.305 -19.812 1.00 72.19 94 SER A O 1
ATOM 767 N N . MET A 1 95 ? 2.186 -1.382 -21.302 1.00 78.88 95 MET A N 1
ATOM 768 C CA . MET A 1 95 ? 1.239 -2.099 -20.446 1.00 78.88 95 MET A CA 1
ATOM 769 C C . MET A 1 95 ? 1.796 -3.468 -20.038 1.00 78.88 95 MET A C 1
ATOM 771 O O . MET A 1 95 ? 1.837 -3.792 -18.853 1.00 78.88 95 MET A O 1
ATOM 775 N N . GLY A 1 96 ? 2.349 -4.236 -20.983 1.00 75.75 96 GLY A N 1
ATOM 776 C CA . GLY A 1 96 ? 3.000 -5.514 -20.678 1.00 75.75 96 GLY A CA 1
ATOM 777 C C . GLY A 1 96 ? 4.171 -5.382 -19.694 1.00 75.75 96 GLY A C 1
ATOM 778 O O . GLY A 1 96 ? 4.340 -6.216 -18.803 1.00 75.75 96 GLY A O 1
ATOM 779 N N . ARG A 1 97 ? 4.961 -4.304 -19.798 1.00 72.19 97 ARG A N 1
ATOM 780 C CA . ARG A 1 97 ? 6.064 -4.024 -18.858 1.00 72.19 97 ARG A CA 1
ATOM 781 C C . ARG A 1 97 ? 5.563 -3.619 -17.477 1.00 72.19 97 ARG A C 1
ATOM 783 O O . ARG A 1 97 ? 6.159 -4.040 -16.489 1.00 72.19 97 ARG A O 1
ATOM 790 N N . LEU A 1 98 ? 4.499 -2.819 -17.410 1.00 76.12 98 LEU A N 1
ATOM 791 C CA . LEU A 1 98 ? 3.848 -2.437 -16.157 1.00 76.12 98 LEU A CA 1
ATOM 792 C C . LEU A 1 98 ? 3.262 -3.657 -15.456 1.00 76.12 98 LEU A C 1
ATOM 794 O O . LEU A 1 98 ? 3.543 -3.851 -14.282 1.00 76.12 98 LEU A O 1
ATOM 798 N N . HIS A 1 99 ? 2.567 -4.529 -16.187 1.00 76.31 99 HIS A N 1
ATOM 799 C CA . HIS A 1 99 ? 2.096 -5.815 -15.674 1.00 76.31 99 HIS A CA 1
ATOM 800 C C . HIS A 1 99 ? 3.239 -6.651 -15.097 1.00 76.31 99 HIS A C 1
ATOM 802 O O . HIS A 1 99 ? 3.137 -7.159 -13.984 1.00 76.31 99 HIS A O 1
ATOM 808 N N . GLN A 1 100 ? 4.347 -6.786 -15.827 1.00 75.75 100 GLN A N 1
ATOM 809 C CA . GLN A 1 100 ? 5.481 -7.576 -15.356 1.00 75.75 100 GLN A CA 1
ATOM 810 C C . GLN A 1 100 ? 6.152 -6.954 -14.121 1.00 75.75 100 GLN A C 1
ATOM 812 O O . GLN A 1 100 ? 6.531 -7.681 -13.206 1.00 75.75 100 GLN A O 1
ATOM 817 N N . ALA A 1 101 ? 6.284 -5.626 -14.080 1.00 72.06 101 ALA A N 1
ATOM 818 C CA . ALA A 1 101 ? 6.827 -4.905 -12.932 1.00 72.06 101 ALA A CA 1
ATOM 819 C C . ALA A 1 101 ? 5.897 -4.981 -11.714 1.00 72.06 101 ALA A C 1
ATOM 821 O O . ALA A 1 101 ? 6.383 -5.159 -10.604 1.00 72.06 101 ALA A O 1
ATOM 822 N N . PHE A 1 102 ? 4.584 -4.902 -11.930 1.00 73.81 102 PHE A N 1
ATOM 823 C CA . PHE A 1 102 ? 3.563 -5.047 -10.899 1.00 73.81 102 PHE A CA 1
ATOM 824 C C . PHE A 1 102 ? 3.579 -6.451 -10.294 1.00 73.81 102 PHE A C 1
ATOM 826 O O . PHE A 1 102 ? 3.667 -6.601 -9.081 1.00 73.81 102 PHE A O 1
ATOM 833 N N . ILE A 1 103 ? 3.589 -7.486 -11.141 1.00 72.75 103 ILE A N 1
ATOM 834 C CA . ILE A 1 103 ? 3.688 -8.879 -10.693 1.00 72.75 103 ILE A CA 1
ATOM 835 C C . ILE A 1 103 ? 4.994 -9.097 -9.924 1.00 72.75 103 ILE A C 1
ATOM 837 O O . ILE A 1 103 ? 4.994 -9.731 -8.875 1.00 72.75 103 ILE A O 1
ATOM 841 N N . ALA A 1 104 ? 6.111 -8.562 -10.420 1.00 71.56 104 ALA A N 1
ATOM 842 C CA . ALA A 1 104 ? 7.368 -8.641 -9.694 1.00 71.56 104 ALA A CA 1
ATOM 843 C C . ALA A 1 104 ? 7.257 -7.944 -8.330 1.00 71.56 104 ALA A C 1
ATOM 845 O O . ALA A 1 104 ? 7.549 -8.573 -7.331 1.00 71.56 104 ALA A O 1
ATOM 846 N N . ALA A 1 105 ? 6.777 -6.703 -8.260 1.00 69.06 105 ALA A N 1
ATOM 847 C CA . ALA A 1 105 ? 6.681 -5.959 -7.004 1.00 69.06 105 ALA A CA 1
ATOM 848 C C . ALA A 1 105 ? 5.767 -6.636 -5.966 1.00 69.06 105 ALA A C 1
ATOM 850 O O . ALA A 1 105 ? 6.148 -6.756 -4.808 1.00 69.06 105 ALA A O 1
ATOM 851 N N . GLN A 1 106 ? 4.589 -7.104 -6.387 1.00 67.75 106 GLN A N 1
ATOM 852 C CA . GLN A 1 106 ? 3.576 -7.670 -5.493 1.00 67.75 106 GLN A CA 1
ATOM 853 C C . GLN A 1 106 ? 3.899 -9.106 -5.056 1.00 67.75 106 GLN A C 1
ATOM 855 O O . GLN A 1 106 ? 3.514 -9.517 -3.965 1.00 67.75 106 GLN A O 1
ATOM 860 N N . PHE A 1 107 ? 4.577 -9.889 -5.903 1.00 64.88 107 PHE A N 1
ATOM 861 C CA . PHE A 1 107 ? 4.767 -11.326 -5.675 1.00 64.88 107 PHE A CA 1
ATOM 862 C C . PHE A 1 107 ? 6.234 -11.745 -5.486 1.00 64.88 107 PHE A C 1
ATOM 864 O O . PHE A 1 107 ? 6.504 -12.928 -5.272 1.00 64.88 107 PHE A O 1
ATOM 871 N N . THR A 1 108 ? 7.211 -10.829 -5.534 1.00 61.28 108 THR A N 1
ATOM 872 C CA . THR A 1 108 ? 8.597 -11.167 -5.169 1.00 61.28 108 THR A CA 1
ATOM 873 C C . THR A 1 108 ? 8.695 -11.542 -3.696 1.00 61.28 108 THR A C 1
ATOM 875 O O . THR A 1 108 ? 8.381 -10.736 -2.830 1.00 61.28 108 THR A O 1
ATOM 878 N N . GLY A 1 109 ? 9.186 -12.751 -3.414 1.00 53.69 109 GLY A N 1
ATOM 879 C CA . GLY A 1 109 ? 9.373 -13.251 -2.048 1.00 53.69 109 GLY A CA 1
ATOM 880 C C . GLY A 1 109 ? 8.189 -14.047 -1.498 1.00 53.69 109 GLY A C 1
ATOM 881 O O . GLY A 1 109 ? 8.343 -14.694 -0.468 1.00 53.69 109 GLY A O 1
ATOM 882 N N . MET A 1 110 ? 7.056 -14.082 -2.206 1.00 54.28 110 MET A N 1
ATOM 883 C CA . MET A 1 110 ? 5.945 -14.958 -1.852 1.00 54.28 110 MET A CA 1
ATOM 884 C C . MET A 1 110 ? 6.326 -16.399 -2.213 1.00 54.28 110 MET A C 1
ATOM 886 O O . MET A 1 110 ? 6.530 -16.729 -3.385 1.00 54.28 110 MET A O 1
ATOM 890 N N . SER A 1 111 ? 6.459 -17.268 -1.211 1.00 48.28 111 SER A N 1
ATOM 891 C CA . SER A 1 111 ? 6.494 -18.706 -1.455 1.00 48.28 111 SER A CA 1
ATOM 892 C C . SER A 1 111 ? 5.150 -19.072 -2.076 1.00 48.28 111 SER A C 1
ATOM 894 O O . SER A 1 111 ? 4.090 -18.884 -1.484 1.00 48.28 111 SER A O 1
ATOM 896 N N . HIS A 1 112 ? 5.161 -19.531 -3.327 1.00 51.12 112 HIS A N 1
ATOM 897 C CA . HIS A 1 112 ? 3.936 -20.031 -3.932 1.00 51.12 112 HIS A CA 1
ATOM 898 C C . HIS A 1 112 ? 3.453 -21.205 -3.084 1.00 51.12 112 HIS A C 1
ATOM 900 O O . HIS A 1 112 ? 4.085 -22.264 -3.085 1.00 51.12 112 HIS A O 1
ATOM 906 N N . SER A 1 113 ? 2.350 -21.007 -2.355 1.00 48.81 113 SER A N 1
ATOM 907 C CA . SER A 1 113 ? 1.690 -22.090 -1.647 1.00 48.81 113 SER A CA 1
ATOM 908 C C . SER A 1 113 ? 1.296 -23.144 -2.678 1.00 48.81 113 SER A C 1
ATOM 910 O O . SER A 1 113 ? 0.429 -22.938 -3.529 1.00 48.81 113 SER A O 1
ATOM 912 N N . ASN A 1 114 ? 2.030 -24.252 -2.615 1.00 47.38 114 ASN A N 1
ATOM 913 C CA . ASN A 1 114 ? 1.731 -25.522 -3.248 1.00 47.38 114 ASN A CA 1
ATOM 914 C C . ASN A 1 114 ? 1.669 -25.493 -4.797 1.00 47.38 114 ASN A C 1
ATOM 916 O O . ASN A 1 114 ? 0.607 -25.489 -5.420 1.00 47.38 114 ASN A O 1
ATOM 920 N N . ILE A 1 115 ? 2.846 -25.533 -5.440 1.00 49.81 115 ILE A N 1
ATOM 921 C CA . ILE A 1 115 ? 3.005 -25.638 -6.909 1.00 49.81 115 ILE A CA 1
ATOM 922 C C . ILE A 1 115 ? 2.280 -26.875 -7.484 1.00 49.81 115 ILE A C 1
ATOM 924 O O . ILE A 1 115 ? 1.850 -26.844 -8.635 1.00 49.81 115 ILE A O 1
ATOM 928 N N . GLY A 1 116 ? 2.108 -27.941 -6.692 1.00 49.84 116 GLY A N 1
ATOM 929 C CA .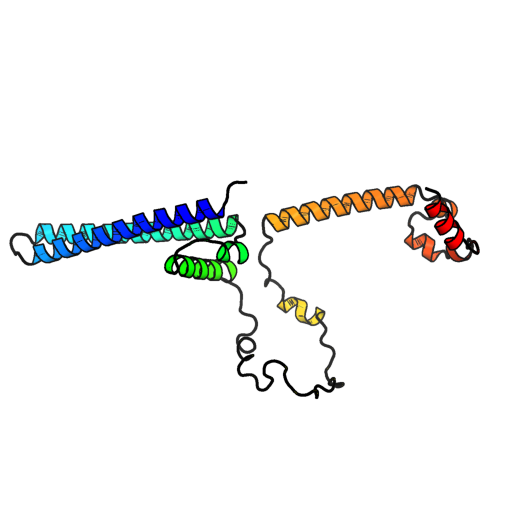 GLY A 1 116 ? 1.390 -29.155 -7.100 1.00 49.84 116 GLY A CA 1
ATOM 930 C C . GLY A 1 116 ? -0.138 -29.017 -7.151 1.00 49.84 116 GLY A C 1
ATOM 931 O O . GLY A 1 116 ? -0.782 -29.746 -7.896 1.00 49.84 116 GLY A O 1
ATOM 932 N N . GLU A 1 117 ? -0.714 -28.063 -6.416 1.00 54.69 117 GLU A N 1
ATOM 933 C CA . GLU A 1 117 ? -2.171 -27.877 -6.279 1.00 54.69 117 GLU A CA 1
ATOM 934 C C . GLU A 1 117 ? -2.716 -26.763 -7.188 1.00 54.69 117 GLU A C 1
ATOM 936 O O . GLU A 1 117 ? -3.886 -26.756 -7.573 1.00 54.69 117 GLU A O 1
ATOM 941 N N . LYS A 1 118 ? -1.879 -25.807 -7.606 1.00 52.62 118 LYS A N 1
ATOM 942 C CA . LYS A 1 118 ? -2.336 -24.646 -8.383 1.00 52.62 118 LYS A CA 1
ATOM 943 C C . LYS A 1 118 ? -1.851 -24.693 -9.821 1.00 52.62 118 LYS A C 1
ATOM 945 O O . LYS A 1 118 ? -0.900 -24.001 -10.173 1.00 52.62 118 LYS A O 1
ATOM 950 N N . ARG A 1 119 ? -2.573 -25.459 -10.651 1.00 49.38 119 ARG A N 1
ATOM 951 C CA . ARG A 1 119 ? -2.853 -25.158 -12.081 1.00 49.38 119 ARG A CA 1
ATOM 952 C C . ARG A 1 11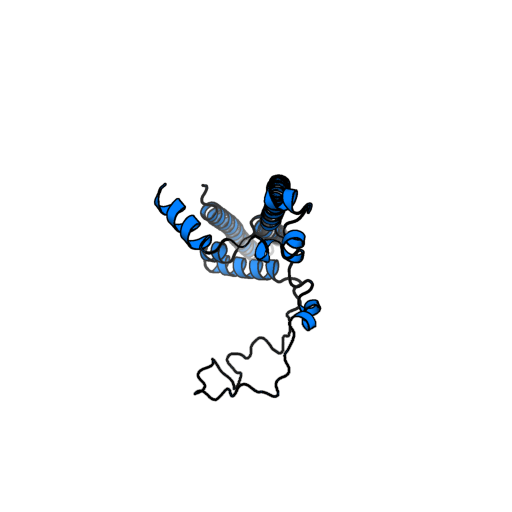9 ? -3.628 -26.226 -12.845 1.00 49.38 119 ARG A C 1
ATOM 954 O O . ARG A 1 119 ? -3.914 -26.026 -14.022 1.00 49.38 119 ARG A O 1
ATOM 961 N N . ASN A 1 120 ? -4.049 -27.295 -12.184 1.00 46.41 120 ASN A N 1
ATOM 962 C CA . ASN A 1 120 ? -4.771 -28.359 -12.861 1.00 46.41 120 ASN A CA 1
ATOM 963 C C . ASN A 1 120 ? -6.289 -28.156 -12.878 1.00 46.41 120 ASN A C 1
ATOM 965 O O . ASN A 1 120 ? -6.953 -29.018 -13.400 1.00 46.41 120 ASN A O 1
ATOM 969 N N . ARG A 1 121 ? -6.888 -27.036 -12.440 1.00 53.22 121 ARG A N 1
ATOM 970 C CA . ARG A 1 121 ? -8.366 -26.870 -12.524 1.00 53.22 121 ARG A CA 1
ATOM 971 C C . ARG A 1 121 ? -8.962 -27.087 -13.926 1.00 53.22 121 ARG A C 1
ATOM 973 O O . ARG A 1 121 ? -10.130 -27.433 -14.032 1.00 53.22 121 ARG A O 1
ATOM 980 N N . GLY A 1 122 ? -8.184 -26.870 -14.990 1.00 52.25 122 GLY A N 1
ATOM 981 C CA . GLY A 1 122 ? -8.602 -27.162 -16.369 1.00 52.25 122 GLY A CA 1
ATOM 982 C C . GLY A 1 122 ? -8.312 -28.591 -16.852 1.00 52.25 122 GLY A C 1
ATOM 983 O O . GLY A 1 122 ? -8.794 -28.964 -17.914 1.00 52.25 122 GLY A O 1
ATOM 984 N N . ALA A 1 123 ? -7.515 -29.361 -16.108 1.00 49.31 123 ALA A N 1
ATOM 985 C CA . ALA A 1 123 ? -7.079 -30.725 -16.429 1.00 49.31 123 ALA A CA 1
ATOM 986 C C . ALA A 1 123 ? -7.389 -31.752 -15.317 1.00 49.31 123 ALA A C 1
ATOM 988 O O . ALA A 1 123 ? -7.077 -32.928 -15.469 1.00 49.31 123 ALA A O 1
ATOM 989 N N . ASP A 1 124 ? -7.966 -31.306 -14.203 1.00 52.50 124 ASP A N 1
ATOM 990 C CA . ASP A 1 124 ? -8.494 -32.115 -13.116 1.00 52.50 124 ASP A CA 1
ATOM 991 C C . ASP A 1 124 ? -9.678 -32.896 -13.680 1.00 52.50 124 ASP A C 1
ATOM 993 O O . ASP A 1 124 ? -10.547 -32.318 -14.341 1.00 52.50 124 ASP A O 1
ATOM 997 N N . GLU A 1 125 ? -9.715 -34.203 -13.425 1.00 52.25 125 GLU A N 1
ATOM 998 C CA . GLU A 1 125 ? -10.842 -35.062 -13.800 1.00 52.25 125 GLU A CA 1
ATOM 999 C C . GLU A 1 125 ? -12.171 -34.516 -13.252 1.00 52.25 125 GLU A C 1
ATOM 1001 O O . GLU A 1 125 ? -13.228 -34.786 -13.821 1.00 52.25 125 GLU A O 1
ATOM 1006 N N . LYS A 1 126 ? -12.120 -33.693 -12.192 1.00 53.47 126 LYS A N 1
ATOM 1007 C CA . LYS A 1 126 ? -13.283 -33.033 -11.589 1.00 53.47 126 LYS A CA 1
ATOM 1008 C C . LYS A 1 126 ? -13.792 -31.777 -12.307 1.00 53.47 126 LYS A C 1
ATOM 1010 O O . LYS A 1 126 ? -14.870 -31.318 -11.944 1.00 53.47 126 LYS A O 1
ATOM 1015 N N . GLY A 1 127 ? -13.090 -31.250 -13.319 1.00 53.19 127 GLY A N 1
ATOM 1016 C CA . GLY A 1 127 ? -13.555 -30.157 -14.192 1.00 53.19 127 GLY A CA 1
ATOM 1017 C C . GLY A 1 127 ? -14.097 -28.891 -13.484 1.00 53.19 127 GLY A C 1
ATOM 1018 O O . GLY A 1 127 ? -14.041 -28.749 -12.261 1.00 53.19 127 GLY A O 1
ATOM 1019 N N . PRO A 1 128 ? -14.637 -27.904 -14.226 1.00 52.91 128 PRO A N 1
ATOM 1020 C CA . PRO A 1 128 ? -15.600 -26.981 -13.635 1.00 52.91 128 PRO A CA 1
ATOM 1021 C C . PRO A 1 128 ? -16.826 -27.810 -13.250 1.00 52.91 128 PRO A C 1
ATOM 1023 O O . PRO A 1 128 ? -17.309 -28.555 -14.097 1.00 52.91 128 PRO A O 1
ATOM 1026 N N . ALA A 1 129 ? -17.285 -27.703 -11.999 1.00 51.38 129 ALA A N 1
ATOM 1027 C CA . ALA A 1 129 ? -18.385 -28.484 -11.429 1.00 51.38 129 ALA A CA 1
ATOM 1028 C C . ALA A 1 129 ? -19.668 -28.385 -12.280 1.00 51.38 129 ALA A C 1
ATOM 1030 O O . ALA A 1 129 ? -20.542 -27.553 -12.057 1.00 51.38 129 ALA A O 1
ATOM 1031 N N . LEU A 1 130 ? -19.729 -29.233 -13.298 1.00 47.03 130 LEU A N 1
ATOM 1032 C CA . LEU A 1 130 ? -20.855 -29.531 -14.173 1.00 47.03 130 LEU A CA 1
ATOM 1033 C C . LEU A 1 130 ? -21.178 -31.027 -14.055 1.00 47.03 130 LEU A C 1
ATOM 1035 O O . LEU A 1 130 ? -21.780 -31.602 -14.957 1.00 47.03 130 LEU A O 1
ATOM 1039 N N . SER A 1 131 ? -20.730 -31.679 -12.976 1.00 43.25 131 SER A N 1
ATOM 1040 C CA . SER A 1 131 ? -21.128 -33.046 -12.685 1.00 43.25 131 SER A CA 1
ATOM 1041 C C . SER A 1 131 ? -22.603 -33.055 -12.297 1.00 43.25 131 SER A C 1
ATOM 1043 O O . SER A 1 131 ? -23.040 -32.325 -11.404 1.00 43.25 131 SER A O 1
ATOM 1045 N N . ASP A 1 132 ? -23.365 -33.889 -13.003 1.00 48.22 132 ASP A N 1
ATOM 1046 C CA . ASP A 1 132 ? -24.701 -34.312 -12.606 1.00 48.22 132 ASP A CA 1
ATOM 1047 C C . ASP A 1 132 ? -24.633 -34.811 -11.158 1.00 48.22 132 ASP A C 1
ATOM 1049 O O . ASP A 1 132 ? -24.061 -35.858 -10.874 1.00 48.22 132 ASP A O 1
ATOM 1053 N N . HIS A 1 133 ? -25.159 -33.989 -10.254 1.00 50.06 133 HIS A N 1
ATOM 1054 C CA . HIS A 1 133 ? -25.433 -34.209 -8.837 1.00 50.06 133 HIS A CA 1
ATOM 1055 C C . HIS A 1 133 ? -25.133 -35.615 -8.276 1.00 50.06 133 HIS A C 1
ATOM 1057 O O . HIS A 1 133 ? -26.052 -36.401 -8.055 1.00 50.06 133 HIS A O 1
ATOM 1063 N N . THR A 1 134 ? -23.871 -35.904 -7.947 1.00 53.38 134 THR A N 1
ATOM 1064 C CA . THR A 1 134 ? -23.508 -37.057 -7.099 1.00 53.38 134 THR A CA 1
ATOM 1065 C C . THR A 1 134 ? -22.356 -36.759 -6.139 1.00 53.38 134 THR A C 1
ATOM 1067 O O . THR A 1 134 ? -21.596 -37.661 -5.797 1.00 53.38 134 THR A O 1
ATOM 1070 N N . ASP A 1 135 ? -22.213 -35.518 -5.671 1.00 57.22 135 ASP A N 1
ATOM 1071 C CA . ASP A 1 135 ? -21.410 -35.269 -4.471 1.00 57.22 135 ASP A CA 1
ATOM 1072 C C . ASP A 1 135 ? -22.282 -35.616 -3.259 1.00 57.22 135 ASP A C 1
ATOM 1074 O O . ASP A 1 135 ? -22.929 -34.766 -2.644 1.00 57.22 135 ASP A O 1
ATOM 1078 N N . GLU A 1 136 ? -22.364 -36.911 -2.952 1.00 58.56 136 GLU A N 1
ATOM 1079 C CA . GLU A 1 136 ? -22.784 -37.340 -1.625 1.00 58.56 136 GLU A CA 1
ATOM 1080 C C . GLU A 1 136 ? -21.821 -36.671 -0.637 1.00 58.56 136 GLU A C 1
ATOM 1082 O O . GLU A 1 136 ? -20.605 -36.820 -0.761 1.00 58.56 136 GLU A O 1
ATOM 1087 N N . PHE A 1 137 ? -22.351 -35.867 0.291 1.00 54.81 137 PHE A N 1
ATOM 1088 C CA . PHE A 1 137 ? -21.567 -35.319 1.395 1.00 54.81 137 PHE A CA 1
ATOM 1089 C C . PHE A 1 137 ? -20.842 -36.486 2.062 1.00 54.81 137 PHE A C 1
ATOM 1091 O O . PHE A 1 137 ? -21.477 -37.282 2.756 1.00 54.81 137 PHE A O 1
ATOM 1098 N N . ASP A 1 138 ? -19.540 -36.601 1.812 1.00 63.38 138 ASP A N 1
ATOM 1099 C CA . ASP A 1 138 ? -18.714 -37.656 2.374 1.00 63.38 138 ASP A CA 1
ATOM 1100 C C . ASP A 1 138 ? -18.750 -37.526 3.898 1.00 63.38 138 ASP A C 1
ATOM 1102 O O . ASP A 1 138 ? -18.145 -36.629 4.488 1.00 63.38 138 ASP A O 1
ATOM 1106 N N . ARG A 1 139 ? -19.540 -38.399 4.530 1.00 64.19 139 ARG A N 1
ATOM 1107 C CA . ARG A 1 139 ? -19.741 -38.421 5.981 1.00 64.19 139 ARG A CA 1
ATOM 1108 C C . ARG A 1 139 ? -18.494 -38.894 6.722 1.00 64.19 139 ARG A C 1
ATOM 1110 O O . ARG A 1 139 ? -18.422 -38.693 7.931 1.00 64.19 139 ARG A O 1
ATOM 1117 N N . GLU A 1 140 ? -17.548 -39.519 6.022 1.00 73.12 140 GLU A N 1
ATOM 1118 C CA . GLU A 1 140 ? -16.263 -39.945 6.576 1.00 73.12 140 GLU A CA 1
ATOM 1119 C C . GLU A 1 140 ? -15.195 -38.855 6.457 1.00 73.12 140 GLU A C 1
ATOM 1121 O O . GLU A 1 140 ? -14.145 -38.949 7.096 1.00 73.12 140 GLU A O 1
ATOM 1126 N N . ARG A 1 141 ? -15.461 -37.781 5.700 1.00 69.81 141 ARG A N 1
ATOM 1127 C CA . ARG A 1 141 ? -14.545 -36.649 5.607 1.00 69.81 141 ARG A CA 1
ATOM 1128 C C . ARG A 1 141 ? -14.469 -35.934 6.952 1.00 69.81 141 ARG A C 1
ATOM 1130 O O . ARG A 1 141 ? -15.405 -35.258 7.382 1.00 69.81 141 ARG A O 1
ATOM 1137 N N . THR A 1 142 ? -13.315 -36.049 7.599 1.00 73.69 142 THR A N 1
ATOM 1138 C CA . THR A 1 142 ? -13.021 -35.349 8.849 1.00 73.69 142 THR A CA 1
ATOM 1139 C C . THR A 1 142 ? -13.166 -33.841 8.658 1.00 73.69 142 THR A C 1
ATOM 1141 O O . THR A 1 142 ? -12.721 -33.279 7.653 1.00 73.69 142 THR A O 1
ATOM 1144 N N . ARG A 1 143 ? -13.794 -33.177 9.636 1.00 73.25 143 ARG A N 1
ATOM 1145 C CA . ARG A 1 143 ? -13.845 -31.715 9.705 1.00 73.25 143 ARG A CA 1
ATOM 1146 C C . ARG A 1 143 ? -12.413 -31.184 9.722 1.00 73.25 143 ARG A C 1
ATOM 1148 O O . ARG A 1 143 ? -11.682 -31.474 10.659 1.00 73.25 143 ARG A O 1
ATOM 1155 N N . VAL A 1 144 ? -12.046 -30.415 8.705 1.00 74.12 144 VAL A N 1
ATOM 1156 C CA . VAL A 1 144 ? -10.791 -29.658 8.690 1.00 74.12 144 VAL A CA 1
ATOM 1157 C C . VAL A 1 144 ? -11.057 -28.347 9.416 1.00 74.12 144 VAL A C 1
ATOM 1159 O O . VAL A 1 144 ? -11.958 -27.602 9.018 1.00 74.12 144 VAL A O 1
ATOM 1162 N N . ASP A 1 145 ? -10.348 -28.106 10.514 1.00 77.69 145 ASP A N 1
ATOM 1163 C CA . ASP A 1 145 ? -10.463 -26.858 11.258 1.00 77.69 145 ASP A CA 1
ATOM 1164 C C . ASP A 1 145 ? -9.520 -25.816 10.638 1.00 77.69 145 ASP A C 1
ATOM 1166 O O . ASP A 1 145 ? -8.327 -26.087 10.513 1.00 77.69 145 ASP A O 1
ATOM 1170 N N . PRO A 1 146 ? -10.008 -24.628 10.237 1.00 72.44 146 PRO A N 1
ATOM 1171 C CA . PRO A 1 146 ? -9.140 -23.563 9.742 1.00 72.44 146 PRO A CA 1
ATOM 1172 C C . PRO A 1 146 ? -8.039 -23.172 10.737 1.00 72.44 146 PRO A C 1
ATOM 1174 O O . PRO A 1 146 ? -6.962 -22.772 10.303 1.00 72.44 146 PRO A O 1
ATOM 1177 N N . SER A 1 147 ? -8.287 -23.336 12.044 1.00 76.81 147 SER A N 1
ATOM 1178 C CA . SER A 1 147 ? -7.298 -23.042 13.090 1.00 76.81 147 SER A CA 1
ATOM 1179 C C . SER A 1 147 ? -6.059 -23.944 13.033 1.00 76.81 147 SER A C 1
ATOM 1181 O O . SER A 1 147 ? -4.970 -23.517 13.405 1.00 76.81 147 SER A O 1
ATOM 1183 N N . GLU A 1 148 ? -6.178 -25.163 12.494 1.00 75.44 148 GLU A N 1
ATOM 1184 C CA . GLU A 1 148 ? -5.047 -26.091 12.324 1.00 75.44 148 GLU A CA 1
ATOM 1185 C C . GLU A 1 148 ? -4.086 -25.662 11.202 1.00 75.44 148 GLU A C 1
ATOM 1187 O O . GLU A 1 148 ? -2.968 -26.168 11.124 1.00 75.44 148 GLU A O 1
ATOM 1192 N N . HIS A 1 149 ? -4.500 -24.713 10.356 1.00 73.12 149 HIS A N 1
ATOM 1193 C CA . HIS A 1 149 ? -3.730 -24.215 9.216 1.00 73.12 149 HIS A CA 1
ATOM 1194 C C . HIS A 1 149 ? -3.303 -22.745 9.372 1.00 73.12 149 HIS A C 1
ATOM 1196 O O . HIS A 1 149 ? -2.794 -22.167 8.417 1.00 73.12 149 HIS A O 1
ATOM 1202 N N . GLU A 1 150 ? -3.481 -22.120 10.544 1.00 71.12 150 GLU A N 1
ATOM 1203 C CA . GLU A 1 150 ? -3.135 -20.702 10.773 1.00 71.12 150 GLU A CA 1
ATOM 1204 C C . GLU A 1 150 ? -1.669 -20.386 10.442 1.00 71.12 150 GLU A C 1
ATOM 1206 O O . GLU A 1 150 ? -1.385 -19.383 9.785 1.00 71.12 150 GLU A O 1
ATOM 1211 N N . GLU A 1 151 ? -0.752 -21.287 10.805 1.00 72.62 151 GLU A N 1
ATOM 1212 C CA . GLU A 1 151 ? 0.682 -21.160 10.509 1.00 72.62 151 GLU A CA 1
ATOM 1213 C C . GLU A 1 151 ? 0.974 -21.141 8.997 1.00 72.62 151 GLU A C 1
ATOM 1215 O O . GLU A 1 151 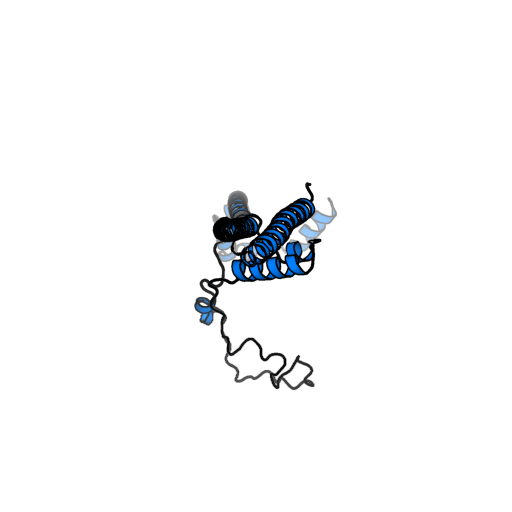? 1.942 -20.523 8.558 1.00 72.62 151 GLU A O 1
ATOM 1220 N N . GLU A 1 152 ? 0.132 -21.770 8.166 1.00 70.75 152 GLU A N 1
ATOM 1221 C CA . GLU A 1 152 ? 0.297 -21.761 6.704 1.00 70.75 152 GLU A CA 1
ATOM 1222 C C . GLU A 1 152 ? -0.018 -20.395 6.085 1.00 70.75 152 GLU A C 1
ATOM 1224 O O . GLU A 1 152 ? 0.419 -20.105 4.966 1.00 70.75 152 GLU A O 1
ATOM 1229 N N . TYR A 1 153 ? -0.775 -19.562 6.802 1.00 67.56 153 TYR A N 1
ATOM 1230 C CA . TYR A 1 153 ? -1.125 -18.211 6.380 1.00 67.56 153 TYR A CA 1
ATOM 1231 C C . TYR A 1 153 ? -0.175 -17.148 6.944 1.00 67.56 153 TYR A C 1
ATOM 1233 O O . TYR A 1 153 ? -0.203 -15.996 6.501 1.00 67.56 153 TYR A O 1
ATOM 1241 N N . GLU A 1 154 ? 0.706 -17.522 7.874 1.00 68.00 154 GLU A N 1
ATOM 1242 C CA . GLU A 1 154 ? 1.645 -16.600 8.499 1.00 68.00 154 GLU A CA 1
ATOM 1243 C C . GLU A 1 154 ? 2.675 -16.083 7.477 1.00 68.00 154 GLU A C 1
ATOM 1245 O O . GLU A 1 154 ? 3.371 -16.838 6.797 1.00 68.00 154 GLU A O 1
ATOM 1250 N N . GLY A 1 155 ? 2.757 -14.757 7.332 1.00 68.31 155 GLY A N 1
ATOM 1251 C CA . GLY A 1 155 ? 3.675 -14.106 6.391 1.00 68.31 155 GLY A CA 1
ATOM 1252 C C . GLY A 1 155 ? 3.270 -14.192 4.914 1.00 68.31 155 GLY A C 1
ATOM 1253 O O . GLY A 1 155 ? 4.038 -13.751 4.056 1.00 68.31 155 GLY A O 1
ATOM 1254 N N . LEU A 1 156 ? 2.078 -14.721 4.597 1.00 66.94 156 LEU A N 1
ATOM 1255 C CA . LEU A 1 156 ? 1.479 -14.547 3.266 1.00 66.94 156 LEU A CA 1
ATOM 1256 C C . LEU A 1 156 ? 1.043 -13.099 3.034 1.00 66.94 156 LEU A C 1
ATOM 1258 O O . LEU A 1 156 ? 1.096 -12.606 1.905 1.00 66.94 156 LEU A O 1
ATOM 1262 N N . GLU A 1 157 ? 0.617 -12.429 4.100 1.00 68.94 157 GLU A N 1
ATOM 1263 C CA . GLU A 1 157 ? 0.297 -11.011 4.085 1.00 68.94 157 GLU A CA 1
ATOM 1264 C C . GLU A 1 157 ? 1.581 -10.197 4.285 1.00 68.94 157 GLU A C 1
ATOM 1266 O O . GLU A 1 157 ? 2.397 -10.471 5.168 1.00 68.94 157 GLU A O 1
ATOM 1271 N N . GLY A 1 158 ? 1.793 -9.214 3.407 1.00 69.62 158 GLY A N 1
ATOM 1272 C CA . GLY A 1 158 ? 2.906 -8.279 3.524 1.00 69.62 158 GLY A CA 1
ATOM 1273 C C . GLY A 1 158 ? 2.720 -7.306 4.696 1.00 69.62 158 GLY A C 1
ATOM 1274 O O . GLY A 1 158 ? 1.692 -7.324 5.372 1.00 69.62 158 GLY A O 1
ATOM 1275 N N . PRO A 1 159 ? 3.694 -6.415 4.947 1.00 76.44 159 PRO A N 1
ATOM 1276 C CA . PRO A 1 159 ? 3.476 -5.309 5.873 1.00 76.44 159 PRO A CA 1
ATOM 1277 C C . PRO A 1 159 ? 2.259 -4.479 5.439 1.00 76.44 159 PRO A C 1
ATOM 1279 O O . PRO A 1 159 ? 2.055 -4.267 4.242 1.00 76.44 159 PRO A O 1
ATOM 1282 N N . LEU A 1 160 ? 1.488 -3.995 6.420 1.00 73.94 160 LEU A N 1
ATOM 1283 C CA . LEU A 1 160 ? 0.327 -3.139 6.172 1.00 73.94 160 LEU A CA 1
ATOM 1284 C C . LEU A 1 160 ? 0.719 -1.931 5.316 1.00 73.94 160 LEU A C 1
ATOM 1286 O O . LEU A 1 160 ? 1.748 -1.279 5.529 1.00 73.94 160 LEU A O 1
ATOM 1290 N N . ARG A 1 161 ? -0.138 -1.616 4.354 1.00 74.88 161 ARG A N 1
ATOM 1291 C CA . ARG A 1 161 ? 0.005 -0.450 3.491 1.00 74.88 161 ARG A CA 1
ATOM 1292 C C . ARG A 1 161 ? -0.271 0.835 4.283 1.00 74.88 161 ARG A C 1
ATOM 1294 O O . ARG A 1 161 ? -0.992 0.809 5.283 1.00 74.88 161 ARG A O 1
ATOM 1301 N N . PRO A 1 162 ? 0.269 1.991 3.865 1.00 74.31 162 PRO A N 1
ATOM 1302 C CA . PRO A 1 162 ? -0.024 3.269 4.512 1.00 74.31 162 PRO A CA 1
ATOM 1303 C C . PRO A 1 162 ? -1.523 3.573 4.687 1.00 74.31 162 PRO A C 1
ATOM 1305 O O . PRO A 1 162 ? -1.913 4.098 5.729 1.00 74.31 162 PRO A O 1
ATOM 1308 N N . SER A 1 163 ? -2.374 3.239 3.715 1.00 72.44 163 SER A N 1
ATOM 1309 C CA . SER A 1 163 ? -3.828 3.416 3.822 1.00 72.44 163 SER A CA 1
ATOM 1310 C C . SER A 1 163 ? -4.464 2.473 4.843 1.00 72.44 163 SER A C 1
ATOM 1312 O O . SER A 1 163 ? -5.322 2.898 5.614 1.00 72.44 163 SER A O 1
ATOM 1314 N N . GLU A 1 164 ? -4.000 1.227 4.910 1.00 80.00 164 GLU A N 1
ATOM 1315 C CA . GLU A 1 164 ? -4.444 0.230 5.887 1.00 80.00 164 GLU A CA 1
ATOM 1316 C C . GLU A 1 164 ? -4.024 0.632 7.302 1.00 80.00 164 GLU A C 1
ATOM 1318 O O . GLU A 1 164 ? -4.792 0.472 8.246 1.00 80.00 164 GLU A O 1
ATOM 1323 N N . HIS A 1 165 ? -2.844 1.239 7.455 1.00 84.38 165 HIS A N 1
ATOM 1324 C CA . HIS A 1 165 ? -2.433 1.858 8.711 1.00 84.38 165 HIS A CA 1
ATOM 1325 C C . HIS A 1 165 ? -3.382 2.982 9.133 1.00 84.38 165 HIS A C 1
ATOM 1327 O O . HIS A 1 165 ? -3.794 3.013 10.289 1.00 84.38 165 HIS A O 1
ATOM 1333 N N . LEU A 1 166 ? -3.773 3.871 8.212 1.00 79.94 166 LEU A N 1
ATOM 1334 C CA . LEU A 1 166 ? -4.736 4.937 8.508 1.00 79.94 166 LEU A CA 1
ATOM 1335 C C . LEU A 1 166 ? -6.114 4.383 8.882 1.00 79.94 166 LEU A C 1
ATOM 1337 O O . LEU A 1 166 ? -6.743 4.902 9.804 1.00 79.94 166 LEU A O 1
ATOM 1341 N N . LEU A 1 167 ? -6.574 3.342 8.184 1.00 83.62 167 LEU A N 1
ATOM 1342 C CA . LEU A 1 167 ? -7.834 2.671 8.492 1.00 83.62 167 LEU A CA 1
ATOM 1343 C C . LEU A 1 167 ? -7.783 2.040 9.884 1.00 83.62 167 LEU A C 1
ATOM 1345 O O . LEU A 1 167 ? -8.637 2.328 10.714 1.00 83.62 167 LEU A O 1
ATOM 1349 N N . ARG A 1 168 ? -6.729 1.274 10.176 1.00 87.38 168 ARG A N 1
ATOM 1350 C CA . ARG A 1 168 ? -6.514 0.659 11.489 1.00 87.38 168 ARG A CA 1
ATOM 1351 C C . ARG A 1 168 ? -6.46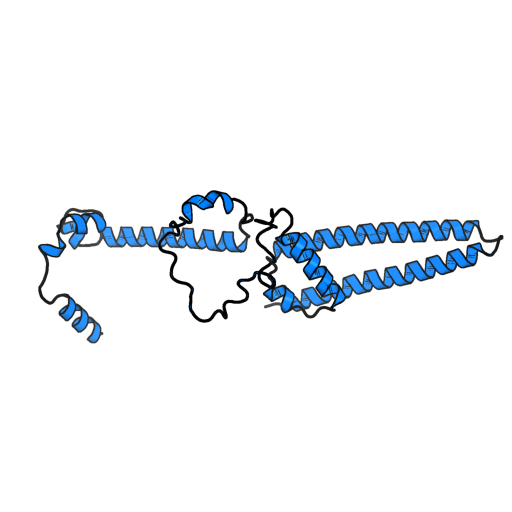3 1.704 12.602 1.00 87.38 168 ARG A C 1
ATOM 1353 O O . ARG A 1 168 ? -7.048 1.507 13.661 1.00 87.38 168 ARG A O 1
ATOM 1360 N N . ASP A 1 169 ? -5.769 2.816 12.381 1.00 90.75 169 ASP A N 1
ATOM 1361 C CA . ASP A 1 169 ? -5.673 3.891 13.367 1.00 90.75 169 ASP A CA 1
ATOM 1362 C C . ASP A 1 169 ? -7.041 4.568 13.591 1.00 90.75 169 ASP A C 1
ATOM 1364 O O . ASP A 1 169 ? -7.385 4.911 14.726 1.00 90.75 169 ASP A O 1
ATOM 1368 N N . ALA A 1 170 ? -7.854 4.714 12.538 1.00 91.75 170 ALA A N 1
ATOM 1369 C CA . ALA A 1 170 ? -9.231 5.187 12.649 1.00 91.75 170 ALA A CA 1
ATOM 1370 C C . ALA A 1 170 ? -10.116 4.192 13.413 1.00 91.75 170 ALA A C 1
ATOM 1372 O O . ALA A 1 170 ? -10.842 4.606 14.317 1.00 91.75 170 ALA A O 1
ATOM 1373 N N . ASP A 1 171 ? -10.017 2.895 13.119 1.00 93.75 171 ASP A N 1
ATOM 1374 C CA . ASP A 1 171 ? -10.757 1.838 13.813 1.00 93.75 171 ASP A CA 1
ATOM 1375 C C . ASP A 1 171 ? -10.428 1.815 15.307 1.00 93.75 171 ASP A C 1
ATOM 1377 O O . ASP A 1 171 ? -11.331 1.763 16.142 1.00 93.75 171 ASP A O 1
ATOM 1381 N N . LEU A 1 172 ? -9.149 1.953 15.668 1.00 95.94 172 LEU A N 1
ATOM 1382 C CA . LEU A 1 172 ? -8.720 2.072 17.063 1.00 95.94 172 LEU A CA 1
ATOM 1383 C C . LEU A 1 172 ? -9.309 3.317 17.741 1.00 95.94 172 LEU A C 1
ATOM 1385 O O . LEU A 1 172 ? -9.745 3.254 18.894 1.00 95.94 172 LEU A O 1
ATOM 1389 N N . ALA A 1 173 ? -9.353 4.450 17.036 1.00 95.19 173 ALA A N 1
ATOM 1390 C CA . ALA A 1 173 ? -9.965 5.667 17.556 1.00 95.19 173 ALA A CA 1
ATOM 1391 C C . ALA A 1 173 ? -11.481 5.502 17.764 1.00 95.19 173 ALA A C 1
ATOM 1393 O O . ALA A 1 173 ? -12.007 5.932 18.795 1.00 95.19 173 ALA A O 1
ATOM 1394 N N . TYR A 1 174 ? -12.178 4.857 16.825 1.00 94.12 174 TYR A N 1
ATOM 1395 C CA . TYR A 1 174 ? -13.604 4.561 16.944 1.00 94.12 174 TYR A CA 1
ATOM 1396 C C . TYR A 1 174 ? -13.894 3.568 18.065 1.00 94.12 174 TYR A C 1
ATOM 1398 O O . TYR A 1 174 ? -14.813 3.811 18.844 1.00 94.12 174 TYR A O 1
ATOM 1406 N N . ALA A 1 175 ? -13.095 2.510 18.196 1.00 96.31 175 ALA A N 1
ATOM 1407 C CA . ALA A 1 175 ? -13.223 1.527 19.265 1.00 96.31 175 ALA A CA 1
ATOM 1408 C C . ALA A 1 175 ? -13.106 2.193 20.640 1.00 96.31 175 ALA A C 1
ATOM 1410 O O . ALA A 1 175 ? -13.971 2.000 21.492 1.00 96.31 175 ALA A O 1
ATOM 1411 N N . LYS A 1 176 ? -12.112 3.070 20.823 1.00 97.00 176 LYS A N 1
ATOM 1412 C CA . LYS A 1 176 ? -11.945 3.823 22.071 1.00 97.00 176 LYS A CA 1
ATOM 1413 C C . LYS A 1 176 ? -13.140 4.733 22.366 1.00 97.00 176 LYS A C 1
ATOM 1415 O O . LYS A 1 176 ? -13.632 4.764 23.489 1.00 97.00 176 LYS A O 1
ATOM 1420 N N . GLN A 1 177 ? -13.627 5.473 21.369 1.00 96.50 177 GLN A N 1
ATOM 1421 C CA . GLN A 1 177 ? -14.804 6.327 21.558 1.00 96.50 177 GLN A CA 1
ATOM 1422 C C . GLN A 1 177 ? -16.066 5.514 21.859 1.00 96.50 177 GLN A C 1
ATOM 1424 O O . GLN A 1 177 ? -16.903 5.954 22.646 1.00 96.50 177 GLN A O 1
ATOM 1429 N N . ALA A 1 178 ? -16.227 4.355 21.223 1.00 95.44 178 ALA A N 1
ATOM 1430 C CA . ALA A 1 178 ? -17.338 3.452 21.479 1.00 95.44 178 ALA A CA 1
ATOM 1431 C C . ALA A 1 178 ? -17.276 2.905 22.910 1.00 95.44 178 ALA A C 1
ATOM 1433 O O . ALA A 1 178 ? -18.287 2.946 23.601 1.00 95.44 178 ALA A O 1
ATOM 1434 N N . GLU A 1 179 ? -16.096 2.496 23.380 1.00 94.81 179 GLU A N 1
ATOM 1435 C CA . GLU A 1 179 ? -15.872 2.039 24.755 1.00 94.81 179 GLU A CA 1
ATOM 1436 C C . GLU A 1 179 ? -16.173 3.142 25.783 1.00 94.81 179 GLU A C 1
ATOM 1438 O O . GLU A 1 179 ? -16.907 2.919 26.743 1.00 94.81 179 GLU A O 1
ATOM 1443 N N . GLU A 1 180 ? -15.688 4.368 25.564 1.00 95.44 180 GLU A N 1
ATOM 1444 C CA . GLU A 1 180 ? -15.984 5.509 26.442 1.00 95.44 180 GLU A CA 1
ATOM 1445 C C . GLU A 1 180 ? -17.489 5.811 26.505 1.00 95.44 180 GLU A C 1
ATOM 1447 O O . GLU A 1 180 ? -18.033 6.060 27.583 1.00 95.44 180 GLU A O 1
ATOM 1452 N N . ARG A 1 181 ? -18.179 5.770 25.358 1.00 94.56 181 ARG A N 1
ATOM 1453 C CA . ARG A 1 181 ? -19.635 5.966 25.290 1.00 94.56 181 ARG A CA 1
ATOM 1454 C C . ARG A 1 181 ? -20.394 4.835 25.966 1.00 94.56 181 ARG A C 1
ATOM 1456 O O . ARG A 1 181 ? -21.378 5.117 26.642 1.00 94.56 181 ARG A O 1
ATOM 1463 N N . TRP A 1 182 ? -19.937 3.599 25.798 1.00 93.56 182 TRP A N 1
ATOM 1464 C CA . TRP A 1 182 ? -20.519 2.425 26.434 1.00 93.56 182 TRP A CA 1
ATOM 1465 C C . TRP A 1 182 ? -20.434 2.540 27.956 1.00 93.56 182 TRP A C 1
ATOM 1467 O O . TRP A 1 182 ? -21.458 2.537 28.630 1.00 93.56 182 TRP A O 1
ATOM 1477 N N . ASN A 1 183 ? -19.240 2.802 28.492 1.00 91.94 183 ASN A N 1
ATOM 1478 C CA . ASN A 1 183 ? -19.024 2.978 29.931 1.00 91.94 183 ASN A CA 1
ATOM 1479 C C . ASN A 1 183 ? -19.827 4.167 30.497 1.00 91.94 183 ASN A C 1
ATOM 1481 O O . ASN A 1 183 ? -20.364 4.120 31.608 1.00 91.94 183 ASN A O 1
ATOM 1485 N N . ALA A 1 184 ? -19.939 5.259 29.734 1.00 91.81 184 ALA A N 1
ATOM 1486 C CA . ALA A 1 184 ? -20.747 6.412 30.123 1.00 91.81 184 ALA A CA 1
ATOM 1487 C C . ALA A 1 184 ? -22.259 6.128 30.104 1.00 91.81 184 ALA A C 1
ATOM 1489 O O . ALA A 1 184 ? -22.994 6.782 30.844 1.00 91.81 184 ALA A O 1
ATOM 1490 N N . ALA A 1 185 ? -22.723 5.209 29.254 1.00 89.81 185 ALA A N 1
ATOM 1491 C CA . ALA A 1 185 ? -24.106 4.753 29.235 1.00 89.81 185 ALA A CA 1
ATOM 1492 C C . ALA A 1 185 ? -24.383 3.809 30.413 1.00 89.81 185 ALA A C 1
ATOM 1494 O O . ALA A 1 185 ? -25.318 4.067 31.163 1.00 89.81 185 ALA A O 1
ATOM 1495 N N . GLU A 1 186 ? -23.521 2.813 30.647 1.00 89.50 186 GLU A N 1
ATOM 1496 C CA . GLU A 1 186 ? -23.664 1.864 31.763 1.00 89.50 186 GLU A CA 1
ATOM 1497 C C . GLU A 1 186 ? -23.666 2.574 33.123 1.00 89.50 186 GLU A C 1
ATOM 1499 O O . GLU A 1 186 ? -24.544 2.352 33.948 1.00 89.50 186 GLU A O 1
ATOM 1504 N N . SER A 1 187 ? -22.753 3.525 33.343 1.00 87.62 187 SER A N 1
ATOM 1505 C CA . SER A 1 187 ? -22.698 4.277 34.611 1.00 87.62 187 SER A CA 1
ATOM 1506 C C . SER A 1 187 ? -23.917 5.166 34.888 1.00 87.62 187 SER A C 1
ATOM 1508 O O . SER A 1 187 ? -24.093 5.629 36.016 1.00 87.62 187 SER A O 1
ATOM 1510 N N . LYS A 1 188 ? -24.738 5.450 33.872 1.00 88.12 188 LYS A N 1
ATOM 1511 C CA . LYS A 1 188 ? -25.963 6.254 33.992 1.00 88.12 188 LYS A CA 1
ATOM 1512 C C . LYS A 1 188 ? -27.231 5.407 33.966 1.00 88.12 188 LYS A C 1
ATOM 1514 O O . LYS A 1 188 ? -28.314 5.976 34.102 1.00 88.12 188 LYS A O 1
ATOM 1519 N N . ASP A 1 189 ? -27.103 4.102 33.765 1.00 88.75 189 ASP A N 1
ATOM 1520 C CA . ASP A 1 189 ? -28.237 3.198 33.704 1.00 88.75 189 ASP A CA 1
ATOM 1521 C C . ASP A 1 189 ? -28.829 3.009 35.108 1.00 88.75 189 ASP A C 1
ATOM 1523 O O . ASP A 1 189 ? -28.136 2.660 36.067 1.00 88.75 189 ASP A O 1
ATOM 1527 N N . ILE A 1 190 ? -30.124 3.292 35.232 1.00 85.69 19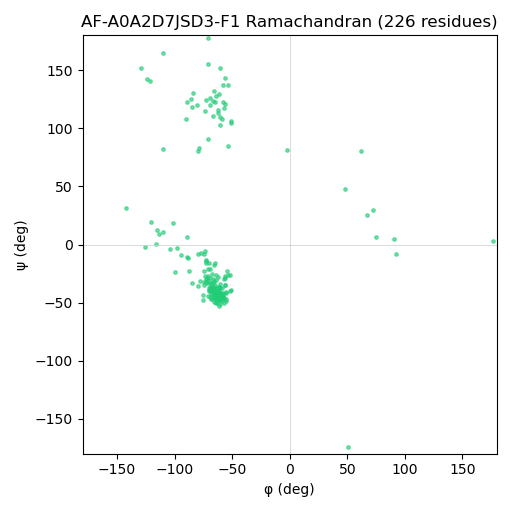0 ILE A N 1
ATOM 1528 C CA . ILE A 1 190 ? -30.854 3.219 36.500 1.00 85.69 190 ILE A CA 1
ATOM 1529 C C . ILE A 1 190 ? -30.966 1.761 36.952 1.00 85.69 190 ILE A C 1
ATOM 1531 O O . ILE A 1 190 ? -30.822 1.490 38.145 1.00 85.69 190 ILE A O 1
ATOM 1535 N N . ASP A 1 191 ? -31.140 0.834 36.010 1.00 86.19 191 ASP A N 1
ATOM 1536 C CA . ASP A 1 191 ? -31.334 -0.587 36.295 1.00 86.19 191 ASP A CA 1
ATOM 1537 C C . ASP A 1 191 ? -30.056 -1.191 36.896 1.00 86.19 191 ASP A C 1
ATOM 1539 O O . ASP A 1 191 ? -30.105 -1.968 37.854 1.00 86.19 191 ASP A O 1
ATOM 1543 N N . LEU A 1 192 ? -28.890 -0.757 36.400 1.00 86.44 192 LEU A N 1
ATOM 1544 C CA . LEU A 1 192 ? -27.580 -1.121 36.945 1.00 86.44 192 LEU A CA 1
ATOM 1545 C C . LEU A 1 192 ? -27.369 -0.591 38.366 1.00 86.44 192 LEU A C 1
ATOM 1547 O O . LEU A 1 192 ? -26.934 -1.336 39.250 1.00 86.44 192 LEU A O 1
ATOM 1551 N N . VAL A 1 193 ? -27.729 0.670 38.614 1.00 84.31 193 VAL A N 1
ATOM 1552 C CA . VAL A 1 193 ? -27.629 1.285 39.946 1.00 84.31 193 VAL A CA 1
ATOM 1553 C C . VAL A 1 193 ? -28.561 0.597 40.947 1.00 84.31 193 VAL A C 1
ATOM 1555 O O . VAL A 1 193 ? -28.152 0.346 42.082 1.00 84.31 193 VAL A O 1
ATOM 1558 N N . GLU A 1 194 ? -29.786 0.257 40.543 1.00 82.62 194 GLU A N 1
ATOM 1559 C CA . GLU A 1 194 ? -30.761 -0.431 41.396 1.00 82.62 194 GLU A CA 1
ATOM 1560 C C . GLU A 1 194 ? -30.344 -1.874 41.704 1.00 82.62 194 GLU A C 1
ATOM 1562 O O . GLU A 1 194 ? -30.488 -2.339 42.837 1.00 82.62 194 GLU A O 1
ATOM 1567 N N . ALA A 1 195 ? -29.765 -2.572 40.727 1.00 82.75 195 ALA A N 1
ATOM 1568 C CA . ALA A 1 195 ? -29.199 -3.900 40.935 1.00 82.75 195 ALA A CA 1
ATOM 1569 C C . ALA A 1 195 ? -27.884 -3.885 41.738 1.00 82.75 195 ALA A C 1
ATOM 1571 O O . ALA A 1 195 ? -27.470 -4.932 42.240 1.00 82.75 195 ALA A O 1
ATOM 1572 N N . GLY A 1 196 ? -27.232 -2.724 41.873 1.00 84.56 196 GLY A N 1
ATOM 1573 C CA . GLY A 1 196 ? -25.935 -2.570 42.536 1.00 84.56 196 GLY A CA 1
ATOM 1574 C C . GLY A 1 196 ? -24.768 -3.147 41.731 1.00 84.56 196 GLY A C 1
ATOM 1575 O O . GLY A 1 196 ? -23.798 -3.626 42.321 1.00 84.56 196 GLY A O 1
ATOM 1576 N N . VAL A 1 197 ? -24.875 -3.143 40.400 1.00 87.31 197 VAL A N 1
ATOM 1577 C CA . VAL A 1 197 ? -23.930 -3.775 39.471 1.00 87.31 197 VAL A CA 1
ATOM 1578 C C . VAL A 1 197 ? -23.359 -2.727 38.516 1.00 87.31 197 VAL A C 1
ATOM 1580 O O . VAL A 1 197 ? -24.078 -1.847 38.066 1.00 87.31 197 VAL A O 1
ATOM 1583 N N . GLU A 1 198 ? -22.067 -2.807 38.191 1.00 83.50 198 GLU A N 1
ATOM 1584 C CA . GLU A 1 198 ? -21.403 -1.806 37.336 1.00 83.50 198 GLU A CA 1
ATOM 1585 C C . GLU A 1 198 ? -21.501 -2.106 35.831 1.00 83.50 198 GLU A C 1
ATOM 1587 O O . GLU A 1 198 ? -21.356 -1.193 35.024 1.00 83.50 198 GLU A O 1
ATOM 1592 N N . ARG A 1 199 ? -21.725 -3.370 35.444 1.00 87.81 199 ARG A N 1
ATOM 1593 C CA . ARG A 1 199 ? -21.713 -3.833 34.044 1.00 87.81 199 ARG A CA 1
ATOM 1594 C C . ARG A 1 199 ? -23.019 -4.513 33.652 1.00 87.81 199 ARG A C 1
ATOM 1596 O O . ARG A 1 199 ? -23.551 -5.324 34.412 1.00 87.81 199 ARG A O 1
ATOM 1603 N N . LEU A 1 200 ? -23.467 -4.301 32.412 1.00 85.50 200 LEU A N 1
ATOM 1604 C CA . LEU A 1 200 ? -24.682 -4.940 31.881 1.00 85.50 200 LEU A CA 1
ATOM 1605 C C . LEU A 1 200 ? -24.594 -6.469 31.843 1.00 85.50 200 LEU A C 1
ATOM 1607 O O . LEU A 1 200 ? -25.577 -7.152 32.123 1.00 85.50 200 LEU A O 1
ATOM 1611 N N . GLY A 1 201 ? -23.420 -7.027 31.537 1.00 85.62 201 GLY A N 1
ATOM 1612 C CA . GLY A 1 201 ? -23.232 -8.483 31.514 1.00 85.62 201 GLY A CA 1
ATOM 1613 C C . GLY A 1 201 ? -23.507 -9.138 32.871 1.00 85.62 201 GLY A C 1
ATOM 1614 O O . GLY A 1 201 ? -24.131 -10.197 32.945 1.00 85.62 201 GLY A O 1
ATOM 1615 N N . ASP A 1 202 ? -23.115 -8.463 33.948 1.00 86.75 202 ASP A N 1
ATOM 1616 C CA . ASP A 1 202 ? -23.337 -8.934 35.310 1.00 86.75 202 ASP A CA 1
ATOM 1617 C C . ASP A 1 202 ? -24.814 -8.764 35.711 1.00 86.75 202 ASP A C 1
ATOM 1619 O O . ASP A 1 202 ? -25.381 -9.646 36.357 1.00 86.75 202 ASP A O 1
ATOM 1623 N N . LEU A 1 203 ? -25.487 -7.701 35.248 1.00 86.12 203 LEU A N 1
ATOM 1624 C CA . LEU A 1 203 ? -26.931 -7.507 35.437 1.00 86.12 203 LEU A CA 1
ATOM 1625 C C . LEU A 1 203 ? -27.743 -8.671 34.859 1.00 86.12 203 LEU A C 1
ATOM 1627 O O . LEU A 1 203 ? -28.626 -9.204 35.536 1.00 86.12 203 LEU A O 1
ATOM 1631 N N . VAL A 1 204 ? -27.403 -9.123 33.647 1.00 85.31 204 VAL A N 1
ATOM 1632 C CA . VAL A 1 204 ? -28.029 -10.301 33.022 1.00 85.31 204 VAL A CA 1
ATOM 1633 C C . VAL A 1 204 ? -27.843 -11.543 33.902 1.00 85.31 204 VAL A C 1
ATOM 1635 O O . VAL A 1 204 ? -28.799 -12.284 34.128 1.00 85.31 204 VAL A O 1
ATOM 1638 N N . ALA A 1 205 ? -26.650 -11.744 34.470 1.00 84.88 205 ALA A N 1
ATOM 1639 C CA . ALA A 1 205 ? -26.352 -12.893 35.327 1.00 84.88 205 ALA A CA 1
ATOM 1640 C C . ALA A 1 205 ? -27.106 -12.884 36.675 1.00 84.88 205 ALA A C 1
ATOM 1642 O O . ALA A 1 205 ? -27.352 -13.946 37.246 1.00 84.88 205 ALA A O 1
ATOM 1643 N N . THR A 1 206 ? -27.512 -11.716 37.189 1.00 81.50 206 THR A N 1
ATOM 1644 C CA . THR A 1 206 ? -28.289 -11.616 38.446 1.00 81.50 206 THR A CA 1
ATOM 1645 C C . THR A 1 206 ? -29.763 -12.037 38.318 1.00 81.50 206 THR A C 1
ATOM 1647 O O . THR A 1 206 ? -30.479 -12.131 39.329 1.00 81.50 206 THR A O 1
ATOM 1650 N N . GLY A 1 207 ? -30.238 -12.289 37.090 1.00 80.88 207 GLY A N 1
ATOM 1651 C CA . GLY A 1 207 ? -31.644 -12.589 36.803 1.00 80.88 207 GLY A CA 1
ATOM 1652 C C . GLY A 1 207 ? -32.570 -11.392 37.052 1.00 80.88 207 GLY A C 1
ATOM 1653 O O . GLY A 1 207 ? -33.747 -11.570 37.361 1.00 80.88 207 GLY A O 1
ATOM 1654 N N . TRP A 1 208 ? -32.043 -10.164 36.981 1.00 83.12 208 TRP A N 1
ATOM 1655 C CA . TRP A 1 208 ? -32.800 -8.934 37.234 1.00 83.12 208 TRP A CA 1
ATOM 1656 C C . TRP A 1 208 ? -33.990 -8.779 36.274 1.00 83.12 208 TRP A C 1
ATOM 1658 O O . TRP A 1 208 ? -35.097 -8.473 36.715 1.00 83.12 208 TRP A O 1
ATOM 1668 N N . PHE A 1 209 ? -33.795 -9.102 34.990 1.00 83.88 209 PHE A N 1
ATOM 1669 C CA . PHE A 1 209 ? -34.839 -9.033 33.961 1.00 83.88 209 PHE A CA 1
ATOM 1670 C C . PHE A 1 209 ? -36.001 -10.004 34.197 1.00 83.88 209 PHE A C 1
ATOM 1672 O O . PHE A 1 209 ? -37.133 -9.696 33.847 1.00 83.88 209 PHE A O 1
ATOM 1679 N N . GLU A 1 210 ? -35.750 -11.160 34.814 1.00 83.81 210 GLU A N 1
ATOM 1680 C CA . GLU A 1 210 ? -36.796 -12.146 35.119 1.00 83.81 210 GLU A CA 1
ATOM 1681 C C . GLU A 1 210 ? -37.677 -11.686 36.290 1.00 83.81 210 GLU A C 1
ATOM 1683 O O . GLU A 1 210 ? -38.871 -11.973 36.331 1.00 83.81 210 GLU A O 1
ATOM 1688 N N . LYS A 1 211 ? -37.091 -10.952 37.244 1.00 81.19 211 LYS A N 1
ATOM 1689 C CA . LYS A 1 211 ? -37.774 -10.462 38.452 1.00 81.19 211 LYS A CA 1
ATOM 1690 C C . LYS A 1 211 ? -38.521 -9.151 38.218 1.00 81.19 211 LYS A C 1
ATOM 1692 O O . LYS A 1 211 ? -39.565 -8.944 38.826 1.00 81.19 211 LYS A O 1
ATOM 1697 N N . ASN A 1 212 ? -37.994 -8.297 37.342 1.00 79.56 212 ASN A N 1
ATOM 1698 C CA . ASN A 1 212 ? -38.577 -7.004 36.976 1.00 79.56 212 ASN A CA 1
ATOM 1699 C C . ASN A 1 212 ? -39.315 -7.045 35.626 1.00 79.56 212 ASN A C 1
ATOM 1701 O O . ASN A 1 212 ? -39.567 -6.006 35.018 1.00 79.56 212 ASN A O 1
ATOM 1705 N N . ALA A 1 213 ? -39.677 -8.240 35.152 1.00 78.19 213 ALA A N 1
ATOM 1706 C CA . ALA A 1 213 ? -40.426 -8.412 33.917 1.00 78.19 213 ALA A CA 1
ATOM 1707 C C . ALA A 1 213 ? -41.806 -7.738 34.014 1.00 78.19 213 ALA A C 1
ATOM 1709 O O . ALA A 1 213 ? -42.676 -8.173 34.770 1.00 78.19 213 ALA A O 1
ATOM 1710 N N . GLN A 1 214 ? -42.021 -6.687 33.221 1.00 75.81 214 GLN A N 1
ATOM 1711 C CA . GLN A 1 214 ? -43.349 -6.119 33.001 1.00 75.81 214 GLN A CA 1
ATOM 1712 C C . GLN A 1 214 ? -44.023 -6.814 31.820 1.00 75.81 214 GLN A C 1
ATOM 1714 O O . GLN A 1 214 ? -43.508 -6.827 30.698 1.00 75.81 214 GLN A O 1
ATOM 1719 N N . ASP A 1 215 ? -45.195 -7.386 32.076 1.00 70.50 215 ASP A N 1
ATOM 1720 C CA . ASP A 1 215 ? -45.970 -8.079 31.055 1.00 70.50 215 ASP A CA 1
ATOM 1721 C C . ASP A 1 215 ? -46.516 -7.056 30.042 1.00 70.50 215 ASP A C 1
ATOM 1723 O O . ASP A 1 215 ? -47.224 -6.119 30.409 1.00 70.50 215 ASP A O 1
ATOM 1727 N N . GLY A 1 216 ? -46.143 -7.200 28.766 1.00 75.25 216 GLY A N 1
ATOM 1728 C CA . GLY A 1 216 ? -46.505 -6.253 27.702 1.00 75.25 216 GLY A CA 1
ATOM 1729 C C . GLY A 1 216 ? -45.522 -5.099 27.440 1.00 75.25 216 GLY A C 1
ATOM 1730 O O . GLY A 1 216 ? -45.806 -4.289 26.556 1.00 75.25 216 GLY A O 1
ATOM 1731 N N . ALA A 1 217 ? -44.353 -5.049 28.095 1.00 73.00 217 ALA A N 1
ATOM 1732 C CA . ALA A 1 217 ? -43.358 -3.971 27.932 1.00 73.00 217 ALA A CA 1
ATOM 1733 C C . ALA A 1 217 ? -42.956 -3.692 26.468 1.00 73.00 217 ALA A C 1
ATOM 1735 O O . ALA A 1 217 ? -42.852 -2.542 26.046 1.00 73.00 217 ALA A O 1
ATOM 1736 N N . VAL A 1 218 ? -42.804 -4.745 25.657 1.00 71.50 218 VAL A N 1
ATOM 1737 C CA . VAL A 1 218 ? -42.482 -4.622 24.222 1.00 71.50 218 VAL A CA 1
ATOM 1738 C C . VAL A 1 218 ? -43.604 -3.915 23.453 1.00 71.50 218 VAL A C 1
ATOM 1740 O O . VAL A 1 218 ? -43.340 -3.119 22.555 1.00 71.50 218 VAL A O 1
ATOM 1743 N N . SER A 1 219 ? -44.863 -4.179 23.811 1.00 77.00 219 SER A N 1
ATOM 1744 C CA . SER A 1 219 ? -46.019 -3.577 23.141 1.00 77.00 219 SER A CA 1
ATOM 1745 C C . SER A 1 219 ? -46.203 -2.099 23.485 1.00 77.00 219 SER A C 1
ATOM 1747 O O . SER A 1 219 ? -46.687 -1.341 22.647 1.00 77.00 219 SER A O 1
ATOM 1749 N N . ASP A 1 220 ? -45.792 -1.680 24.682 1.00 77.06 220 ASP A N 1
ATOM 1750 C CA . ASP A 1 220 ? -45.837 -0.279 25.100 1.00 77.06 220 ASP A CA 1
ATOM 1751 C C . ASP A 1 220 ? -44.663 0.525 24.524 1.00 77.06 220 ASP A C 1
ATOM 1753 O O . ASP A 1 220 ? -44.875 1.651 24.073 1.00 77.06 220 ASP A O 1
ATOM 1757 N N . LEU A 1 221 ? -43.472 -0.079 24.409 1.00 73.56 221 LEU A N 1
ATOM 1758 C CA . LEU A 1 221 ? -42.338 0.517 23.694 1.00 73.56 221 LEU A CA 1
ATOM 1759 C C . LEU A 1 221 ? -42.697 0.797 22.224 1.00 73.56 221 LEU A C 1
ATOM 1761 O O . LEU A 1 221 ? -42.525 1.916 21.743 1.00 73.56 221 LEU A O 1
ATOM 1765 N N . MET A 1 222 ? -43.280 -0.185 21.529 1.00 75.12 222 MET A N 1
ATOM 1766 C CA . MET A 1 222 ? -43.662 -0.017 20.122 1.00 75.12 222 MET A CA 1
ATOM 1767 C C . MET A 1 222 ? -44.775 1.014 19.908 1.00 75.12 222 MET A C 1
ATOM 1769 O O . MET A 1 222 ? -44.773 1.700 18.894 1.00 75.12 222 MET A O 1
ATOM 1773 N N . LYS A 1 223 ? -45.697 1.184 20.865 1.00 74.19 223 LYS A N 1
ATOM 1774 C CA . LYS A 1 223 ? -46.702 2.260 20.795 1.00 74.19 223 LYS A CA 1
ATOM 1775 C C . LYS A 1 223 ? -46.103 3.647 21.018 1.00 74.19 223 LYS A C 1
ATOM 1777 O O . LYS A 1 223 ? -46.649 4.614 20.498 1.00 74.19 223 LYS A O 1
ATOM 1782 N N . SER A 1 224 ? -45.037 3.759 21.813 1.00 62.44 224 SER A N 1
ATOM 1783 C CA . SER A 1 224 ? -44.402 5.052 22.086 1.00 62.44 224 SER A CA 1
ATOM 1784 C C . SER A 1 224 ? -43.616 5.606 20.892 1.00 62.44 224 SER A C 1
ATOM 1786 O O . SER A 1 224 ? -43.640 6.821 20.687 1.00 62.44 224 SER A O 1
ATOM 1788 N N . ASP A 1 225 ? -43.028 4.740 20.059 1.00 57.62 225 ASP A N 1
ATOM 1789 C CA . ASP A 1 225 ? -42.313 5.138 18.834 1.00 57.62 225 ASP A CA 1
ATOM 1790 C C . ASP A 1 225 ? -43.256 5.626 17.717 1.00 57.62 225 ASP A C 1
ATOM 1792 O O . ASP A 1 225 ? -42.886 6.514 16.956 1.00 57.62 225 ASP A O 1
ATOM 1796 N N . ASP A 1 226 ? -44.501 5.139 17.660 1.00 56.62 226 ASP A N 1
ATOM 1797 C CA . ASP A 1 226 ? -45.519 5.593 16.690 1.00 56.62 226 ASP A CA 1
ATOM 1798 C C . ASP A 1 226 ? -46.102 6.993 17.009 1.00 56.62 226 ASP A C 1
ATOM 1800 O O . ASP A 1 226 ? -46.901 7.533 16.239 1.00 56.62 226 ASP A O 1
ATOM 1804 N N . THR A 1 227 ? -45.741 7.592 18.152 1.00 52.25 227 THR A N 1
ATOM 1805 C CA . THR A 1 227 ? -46.241 8.909 18.603 1.00 52.25 227 THR A CA 1
ATOM 1806 C C . THR A 1 227 ? -45.207 10.044 18.572 1.00 52.25 227 THR A C 1
ATOM 1808 O O . THR A 1 227 ? -45.500 11.133 19.076 1.00 52.25 227 THR A O 1
ATOM 1811 N N . GLN A 1 228 ? -44.042 9.832 17.951 1.00 41.75 228 GLN A N 1
ATOM 1812 C CA . GLN A 1 228 ? -43.087 10.894 17.585 1.00 41.75 228 GLN A CA 1
ATOM 1813 C C . GLN A 1 228 ? -43.085 11.161 16.077 1.00 41.75 228 GLN A C 1
ATOM 1815 O O . GLN A 1 228 ? -42.860 12.338 15.710 1.00 41.75 228 GLN A O 1
#

pLDDT: mean 74.16, std 12.7, range [41.75, 97.0]

Mean predicted aligned error: 16.74 Å

Radius of gyration: 34.33 Å; Cα contacts (8 Å, |Δi|>4): 74; chains: 1; bounding box: 89×56×88 Å

Foldseek 3Di:
DPPVLVVVQVVVVVVCVVLVVLVVVLVVQLVVLVVQCVDVVCVVVSVVSNVVSVVSVVVSVVVVVVVLVVVLVVCQQVVQDPVSLVPHPHDPVVSVVVVVSVCCSLCPPQDPPCPPPPDCQCPPPCHDPPDDDDPPPPPPDDDDDVVVCVVVCPPNDDPDGPVSVVVVVVVVVVVVVVVVVQQVCQCPDPLCVVVVHSDPVVSVVVCSCVVPPDDCPVVVVVVVVVVD

Solvent-accessible surface area (backbone atoms only — not comparable to full-atom values): 13740 Å² total; per-residue (Å²): 129,82,63,66,60,58,59,50,36,50,53,52,55,52,54,49,49,53,55,49,53,50,50,53,52,45,51,54,50,44,53,50,24,58,58,40,45,74,42,80,92,36,43,70,61,18,53,54,44,46,52,50,42,52,51,50,50,52,52,50,53,51,51,51,52,56,49,49,55,50,47,53,56,46,44,63,74,63,67,68,45,71,69,60,62,71,68,44,79,60,57,72,72,58,44,54,50,50,52,52,51,48,51,45,69,77,49,64,87,60,76,72,82,50,78,90,73,68,77,45,67,88,72,39,93,70,48,74,88,74,72,81,88,73,83,68,79,63,85,81,60,73,85,81,58,71,77,83,46,50,75,78,54,60,78,73,63,73,82,80,48,75,66,54,48,53,50,53,54,47,51,53,53,49,50,51,53,49,50,53,51,48,54,58,48,44,74,66,35,63,68,32,62,74,70,72,39,80,48,70,74,58,41,62,73,69,46,49,65,75,77,67,61,59,91,60,52,70,63,53,54,59,56,56,65,77,73,115

Secondary structure (DSSP, 8-state):
---HHHHHHHHHHHHHHHHHHHHHHHHHHHHHHHHHTTSGGGHHHHHHHHHHHHHHHHHHHHHHHHHHHHHHHHHHHHT--HHHHHT----HHHHHHHHHHHHHHHHTT---S-TTTSSGGGTSTT-SS---S-----TTSPPPPGGGGHHHHTTTS-SPPHHHHHHHHHHHHHHHHHHHHHHHHHTT-HHHHHHT-SSHHHHHHTTHHHHS--TTHHHHHHHHHTT-

Sequence (228 aa):
MLNKSALFSEYFKEEYAVLSRWKKANIILAISFVSAAIFQSMNLVAVIGLLLTGFGEMWRRKHRSTSQERLLKFIDSIEFDWDVLSSLDVDDESMGRLHQAFIAAQFTGMSHSNIGEKRNRGADEKGPALSDHTDEFDRERTRVDPSEHEEEYEGLEGPLRPSEHLLRDADLAYAKQAEERWNAAESKDIDLVEAGVERLGDLVATGWFEKNAQDGAVSDLMKSDDTQ

=== Feature glossary ===
Feature key, reading from the visual/contextual features back to the raw sequence:

Rendered structure images. Structure images are PyMOL renders from six orthogonal camera directions. Cartoon representation draws helices as coils and strands as arrows; sticks shows the backbone as bonds; surface shows the solvent-excluded envelope. Rainbow coloring maps sequence position to hue (blue→red, N→C); chain coloring assigns a distinct color per polypeptide.

Contact-map, Ramachandran, and PAE plots. Three diagnostic plots accompany the record. The Cα contact map visualizes the tertiary structure as a 2D adjacency matrix (8 Å cutoff, sequence-local contacts suppressed). The Ramachandran plot shows the distribution of backbone (φ, ψ) torsions, with points in the α and β basins reflecting secondary structure content. The PAE plot shows AlphaFold's inter-residue confidence as a color matrix.

InterPro / GO / CATH / organism. The annotation block draws on four external resources. InterPro: which protein families and domains the sequence belongs to. GO: standardized terms for what the protein does, what process it participates in, and where in the cell it acts. CATH: which structural fold it has in the CATH hierarchy. Organism: the species of origin.

Nearest PDB structures. Structural nearest neighbors (via Foldseek easy-search vs the PDB). Reported per hit: target PDB id, E-value, and alignment TM-score. A TM-score above ~0.5 is the conventional threshold for 'same fold'.

Predicted aligned error. Predicted aligned error is AlphaFold's pairwise confidence. Unlike pLDDT (per-residue), PAE is per-residue-pair and captures whether two parts of the structure are correctly placed relative to each other. Units are ångströms of expected positional error.

Solvent-accessible surface area. SASA measures how much of the protein is reachable by solvent. It is computed by rolling a water-sized probe over the atomic surface and summing the exposed area (Å²). Per-residue SASA distinguishes core (buried, low SASA) from surface (exposed, high SASA) residues; total SASA is a whole-molecule size measure.

B-factor. Crystallographic B-factors measure how much each atom's electron density is smeared out, in Å². They rise in mobile loops and surface residues and fall in the buried interior. In AlphaFold models this column is repurposed to hold pLDDT instead.

pLDDT. For AlphaFold models, the B-factor field carries pLDDT — the model's own estimate of local accuracy on a 0–100 scale. Regions with pLDDT<50 should be treated as essentially unmodeled; they often correspond to intrinsically disordered segments.

Backbone torsions (φ/ψ). φ (phi) and ψ (psi) are the two rotatable backbone dihedrals per residue: φ is the C(i-1)–N–Cα–C torsion, ψ is the N–Cα–C–N(i+1) torsion, both in degrees on (−180°, 180°]. α-helical residues cluster near (−60°, −45°); β-strand residues near (−120°, +130°). A Ramachandran plot is simply a scatter of (φ, ψ) for every residue.

Radius of gyration, Cα contacts, bounding box. Radius of gyration (Rg) is the root-mean-square distance of Cα atoms from their centroid — a single number for overall size and compactness. A globular domain of N residues has Rg ≈ 2.2·N^0.38 Å; an extended or disordered chain has a much larger Rg. The Cα contact count is the number of residue pairs whose Cα atoms are within 8 Å and are more than four positions apart in sequence — a standard proxy for tertiary packing density. The bounding box is the smallest axis-aligned box enclosing all Cα atoms.

Secondary structure (3-state, P-SEA). Three-state secondary structure (P-SEA) collapses the eight DSSP classes into helix (a), strand (b), and coil (c). P-SEA assigns these from Cα geometry alone — distances and angles — without requiring backbone oxygens, so it works on any Cα trace.

Secondary structure (8-state, DSSP). Secondary structure is the local, repeating backbone conformation. DSSP classifies it into eight states by reading the hydrogen-bond network: three helix types (H, G, I), two β types (E, B), two non-regular types (T, S), and unstructured coil (-).

Foldseek 3Di. The Foldseek 3Di string encodes local tertiary geometry as a 20-letter alphabet — one character per residue — derived from the relative positions of nearby Cα atoms. Unlike the amino-acid sequence, 3Di is a direct function of the 3D structure, so two proteins with the same fold have similar 3Di strings even at low sequence identity.

mmCIF coordinates. Structure coordinates are given as an mmCIF _atom_site loop: one row per atom with element, residue name, chain id, sequence number, and x/y/z position in Å. Only the four main-chain atoms per residue are included here; side chains are omitted to keep the record compact.

Sequence. This is the polypeptide sequence — one letter per residue, N-terminus first. Length ranges from a few dozen residues for small domains to over a thousand for large multi-domain proteins.